Protein AF-A0A3B9I352-F1 (afdb_monomer)

pLDDT: mean 88.25, std 16.65, range [23.27, 98.56]

Structure (mmCIF, N/CA/C/O backbone):
data_AF-A0A3B9I352-F1
#
_entry.id   AF-A0A3B9I352-F1
#
loop_
_atom_site.group_PDB
_atom_site.id
_atom_site.type_symbol
_atom_site.label_atom_id
_atom_site.label_alt_id
_atom_site.label_comp_id
_atom_site.label_asym_id
_atom_site.label_entity_id
_atom_site.label_seq_id
_atom_site.pdbx_PDB_ins_code
_atom_site.Cartn_x
_atom_site.Cartn_y
_atom_site.Cartn_z
_atom_site.occupancy
_atom_site.B_iso_or_equiv
_atom_site.auth_seq_id
_atom_site.auth_comp_id
_atom_site.auth_asym_id
_atom_site.auth_atom_id
_atom_site.pdbx_PDB_model_num
ATOM 1 N N . ALA A 1 1 ? 5.710 -21.538 0.110 1.00 31.20 1 ALA A N 1
ATOM 2 C CA . ALA A 1 1 ? 5.613 -21.446 1.579 1.00 31.20 1 ALA A CA 1
ATOM 3 C C . ALA A 1 1 ? 4.203 -20.983 1.901 1.00 31.20 1 ALA A C 1
ATOM 5 O O . ALA A 1 1 ? 3.811 -19.926 1.429 1.00 31.20 1 ALA A O 1
ATOM 6 N N . VAL A 1 2 ? 3.413 -21.826 2.564 1.00 23.36 2 VAL A N 1
ATOM 7 C CA . VAL A 1 2 ? 2.023 -21.514 2.917 1.00 23.36 2 VAL A CA 1
ATOM 8 C C . VAL A 1 2 ? 2.036 -20.361 3.919 1.00 23.36 2 VAL A C 1
ATOM 10 O O . VAL A 1 2 ? 2.705 -20.445 4.948 1.00 23.36 2 VAL A O 1
ATOM 13 N N . LEU A 1 3 ? 1.338 -19.277 3.586 1.00 29.59 3 LEU A N 1
ATOM 14 C CA . LEU A 1 3 ? 1.108 -18.139 4.464 1.00 29.59 3 LEU A CA 1
ATOM 15 C C . LEU A 1 3 ? 0.263 -18.624 5.653 1.00 29.59 3 LEU A C 1
ATOM 17 O O . LEU A 1 3 ? -0.951 -18.756 5.549 1.00 29.59 3 LEU A O 1
ATOM 21 N N . THR A 1 4 ? 0.899 -18.954 6.776 1.00 23.27 4 THR A N 1
ATOM 22 C CA . THR A 1 4 ? 0.174 -19.170 8.034 1.00 23.27 4 THR A CA 1
ATOM 23 C C . THR A 1 4 ? -0.210 -17.797 8.579 1.00 23.27 4 THR A C 1
ATOM 25 O O . THR A 1 4 ? 0.626 -17.104 9.162 1.00 23.27 4 THR A O 1
ATOM 28 N N . VAL A 1 5 ? -1.449 -17.383 8.325 1.00 30.52 5 VAL A N 1
ATOM 29 C CA . VAL A 1 5 ? -2.102 -16.270 9.022 1.00 30.52 5 VAL A CA 1
ATOM 30 C C . VAL A 1 5 ? -2.764 -16.886 10.248 1.00 30.52 5 VAL A C 1
ATOM 32 O O . VAL A 1 5 ? -3.845 -17.458 10.138 1.00 30.52 5 VAL A O 1
ATOM 35 N N . ASP A 1 6 ? -2.073 -16.868 11.386 1.00 30.03 6 ASP A N 1
ATOM 36 C CA . ASP A 1 6 ? -2.657 -17.350 12.637 1.00 30.03 6 ASP A CA 1
ATOM 37 C C . ASP A 1 6 ? -3.534 -16.234 13.220 1.00 30.03 6 ASP A C 1
ATOM 39 O O . ASP A 1 6 ? -3.045 -15.168 13.609 1.00 30.03 6 ASP A O 1
ATOM 43 N N . LEU A 1 7 ? -4.849 -16.439 13.157 1.00 32.28 7 LEU A N 1
ATOM 44 C CA . LEU A 1 7 ? -5.871 -15.495 13.593 1.00 32.28 7 LEU A CA 1
ATOM 45 C C . LEU A 1 7 ? -6.280 -15.822 15.033 1.00 32.28 7 LEU A C 1
ATOM 47 O O . LEU A 1 7 ? -6.909 -16.840 15.291 1.00 32.28 7 LEU A O 1
ATOM 51 N N . ALA A 1 8 ? -5.993 -14.860 15.913 1.00 32.25 8 ALA A N 1
ATOM 52 C CA . ALA A 1 8 ? -6.594 -14.628 17.226 1.00 32.25 8 ALA A CA 1
ATOM 53 C C . ALA A 1 8 ? -6.316 -15.638 18.357 1.00 32.25 8 ALA A C 1
ATOM 55 O O . ALA A 1 8 ? -6.966 -16.669 18.450 1.00 32.25 8 ALA A O 1
ATOM 56 N N . THR A 1 9 ? -5.551 -15.185 19.360 1.00 27.00 9 THR A N 1
ATOM 57 C CA . THR A 1 9 ? -5.900 -15.365 20.783 1.00 27.00 9 THR A CA 1
ATOM 58 C C . THR A 1 9 ? -5.340 -14.209 21.630 1.00 27.00 9 THR A C 1
ATOM 60 O O . THR A 1 9 ? -4.132 -14.064 21.767 1.00 27.00 9 THR A O 1
ATOM 63 N N . ASP A 1 10 ? -6.255 -13.424 22.206 1.00 30.75 10 ASP A N 1
ATOM 64 C CA . ASP A 1 10 ? -6.101 -12.524 23.365 1.00 30.75 10 ASP A CA 1
ATOM 65 C C . ASP A 1 10 ? -5.249 -11.233 23.239 1.00 30.75 10 ASP A C 1
ATOM 67 O O . ASP A 1 10 ? -4.098 -11.139 23.653 1.00 30.75 10 ASP A O 1
ATOM 71 N N . VAL A 1 11 ? -5.878 -10.161 22.741 1.00 36.00 11 VAL A N 1
ATOM 72 C CA . VAL A 1 11 ? -5.279 -8.816 22.577 1.00 36.00 11 VAL A CA 1
ATOM 73 C C . VAL A 1 11 ? -5.120 -8.055 23.909 1.00 36.00 11 VAL A C 1
ATOM 75 O O . VAL A 1 11 ? -4.447 -7.026 23.956 1.00 36.00 11 VAL A O 1
ATOM 78 N N . ARG A 1 12 ? -5.709 -8.516 25.025 1.00 27.91 12 ARG A N 1
ATOM 79 C CA . ARG A 1 12 ? -5.782 -7.706 26.261 1.00 27.91 12 ARG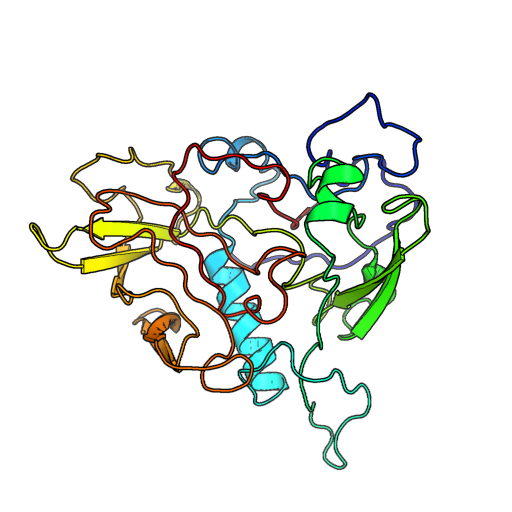 A CA 1
ATOM 80 C C . ARG A 1 12 ? -4.588 -7.847 27.215 1.00 27.91 12 ARG A C 1
ATOM 82 O O . ARG A 1 12 ? -4.593 -7.185 28.250 1.00 27.91 12 ARG A O 1
ATOM 89 N N . ALA A 1 13 ? -3.557 -8.628 26.877 1.00 28.48 13 ALA A N 1
ATOM 90 C CA . ALA A 1 13 ? -2.434 -8.896 27.786 1.00 28.48 13 ALA A CA 1
ATOM 91 C C . ALA A 1 13 ? -1.029 -8.925 27.138 1.00 28.48 13 ALA A C 1
ATOM 93 O O . ALA A 1 13 ? -0.181 -9.694 27.586 1.00 28.48 13 ALA A O 1
ATOM 94 N N . MET A 1 14 ? -0.729 -8.119 26.105 1.00 38.72 14 MET A N 1
ATOM 95 C CA . MET A 1 14 ? 0.564 -8.237 25.395 1.00 38.72 14 MET A CA 1
ATOM 96 C C . MET A 1 14 ? 1.374 -6.925 25.298 1.00 38.72 14 MET A C 1
ATOM 98 O O . MET A 1 14 ? 1.151 -6.131 24.385 1.00 38.72 14 MET A O 1
ATOM 102 N N . PRO A 1 15 ? 2.389 -6.722 26.168 1.00 32.00 15 PRO A N 1
ATOM 103 C CA . PRO A 1 15 ? 3.336 -5.592 26.136 1.00 32.00 15 PRO A CA 1
ATOM 104 C C . PRO A 1 15 ? 4.271 -5.504 24.905 1.00 32.00 15 PRO A C 1
ATOM 106 O O . PRO A 1 15 ? 5.264 -4.784 24.949 1.00 32.00 15 PRO A O 1
ATOM 109 N N . SER A 1 16 ? 4.021 -6.245 23.819 1.00 39.09 16 SER A N 1
ATOM 110 C CA . SER A 1 16 ? 4.984 -6.459 22.721 1.00 39.09 16 SER A CA 1
ATOM 111 C C . SER A 1 16 ? 4.433 -6.244 21.305 1.00 39.09 16 SER A C 1
ATOM 113 O O . SER A 1 16 ? 5.126 -6.545 20.331 1.00 39.09 16 SER A O 1
ATOM 115 N N . CYS A 1 17 ? 3.226 -5.690 21.152 1.00 41.88 17 CYS A N 1
ATOM 116 C CA . CYS A 1 17 ? 2.652 -5.365 19.840 1.00 41.88 17 CYS A CA 1
ATOM 117 C C . CYS A 1 17 ? 3.324 -4.127 19.209 1.00 41.88 17 CYS A C 1
ATOM 119 O O . CYS A 1 17 ? 2.712 -3.084 19.072 1.00 41.88 17 CYS A O 1
ATOM 121 N N . GLY A 1 18 ? 4.597 -4.221 18.827 1.00 52.53 18 GLY A N 1
ATOM 122 C CA . GLY A 1 18 ? 5.326 -3.146 18.149 1.00 52.53 18 GLY A CA 1
ATOM 123 C C . GLY A 1 18 ? 5.677 -1.944 19.039 1.00 52.53 18 GLY A C 1
ATOM 124 O O . GLY A 1 18 ? 5.101 -1.718 20.102 1.00 52.53 18 GLY A O 1
ATOM 125 N N . SER A 1 19 ? 6.702 -1.201 18.620 1.00 55.56 19 SER A N 1
ATOM 126 C CA . SER A 1 19 ? 7.210 -0.024 19.332 1.00 55.56 19 SER A CA 1
ATOM 127 C C . SER A 1 19 ? 6.845 1.288 18.638 1.00 55.56 19 SER A C 1
ATOM 129 O O . SER A 1 19 ? 7.405 2.320 18.992 1.00 55.56 19 SER A O 1
ATOM 131 N N . GLY A 1 20 ? 5.972 1.275 17.621 1.00 64.44 20 GLY A N 1
ATOM 132 C CA . GLY A 1 20 ? 5.725 2.453 16.787 1.00 64.44 20 GLY A CA 1
ATOM 133 C C . GLY A 1 20 ? 7.017 2.984 16.164 1.00 64.44 20 GLY A C 1
ATOM 134 O O . GLY A 1 20 ? 7.789 2.225 15.571 1.00 64.44 20 GLY A O 1
ATOM 135 N N . ALA A 1 21 ? 7.272 4.279 16.366 1.00 66.50 21 ALA A N 1
ATOM 136 C CA . ALA A 1 21 ? 8.546 4.943 16.064 1.00 66.50 21 ALA A CA 1
ATOM 137 C C . ALA A 1 21 ? 9.579 4.888 17.219 1.00 66.50 21 ALA A C 1
ATOM 139 O O . ALA A 1 21 ? 10.569 5.613 17.178 1.00 66.50 21 ALA A O 1
ATOM 140 N N . SER A 1 22 ? 9.342 4.053 18.235 1.00 70.31 22 SER A N 1
ATOM 141 C CA . SER A 1 22 ? 10.115 3.880 19.474 1.00 70.31 22 SER A CA 1
ATOM 142 C C . SER A 1 22 ? 10.305 5.180 20.262 1.00 70.31 22 SER A C 1
ATOM 144 O O . SER A 1 22 ? 11.384 5.767 20.246 1.00 70.31 22 SER A O 1
ATOM 146 N N . ASP A 1 23 ? 9.259 5.619 20.970 1.00 77.31 23 ASP A N 1
ATOM 147 C CA . ASP A 1 23 ? 9.265 6.863 21.756 1.00 77.31 23 ASP A CA 1
ATOM 148 C C . ASP A 1 23 ? 8.899 6.631 23.230 1.00 77.31 23 ASP A C 1
ATOM 150 O O . ASP A 1 23 ? 7.764 6.859 23.655 1.00 77.31 23 ASP A O 1
ATOM 154 N N . ALA A 1 24 ? 9.892 6.200 24.012 1.00 81.69 24 ALA A N 1
ATOM 155 C CA . ALA A 1 24 ? 9.723 5.877 25.429 1.00 81.69 24 ALA A CA 1
ATOM 156 C C . ALA A 1 24 ? 9.293 7.079 26.294 1.00 81.69 24 ALA A C 1
ATOM 158 O O . ALA A 1 24 ? 8.753 6.898 27.382 1.00 81.69 24 ALA A O 1
ATOM 159 N N . ALA A 1 25 ? 9.492 8.319 25.824 1.00 85.50 25 ALA A N 1
ATOM 160 C CA . ALA A 1 25 ? 9.044 9.513 26.547 1.00 85.50 25 ALA A CA 1
ATOM 161 C C . ALA A 1 25 ? 7.509 9.642 26.583 1.00 85.50 25 ALA A C 1
ATOM 163 O O . ALA A 1 25 ? 6.973 10.397 27.392 1.00 85.50 25 ALA A O 1
ATOM 164 N N . THR A 1 26 ? 6.812 8.908 25.711 1.00 85.69 26 THR A N 1
ATOM 165 C CA . THR A 1 26 ? 5.344 8.867 25.619 1.00 85.69 26 THR A CA 1
ATOM 166 C C . THR A 1 26 ? 4.746 7.590 26.212 1.00 85.69 26 THR A C 1
ATOM 168 O O . THR A 1 26 ? 3.554 7.319 26.071 1.00 85.69 26 THR A O 1
ATOM 171 N N . ASP A 1 27 ? 5.545 6.765 26.886 1.00 85.00 27 ASP A N 1
ATOM 172 C CA . ASP A 1 27 ? 5.022 5.550 27.501 1.00 85.00 27 ASP A CA 1
ATOM 173 C C . ASP A 1 27 ? 4.039 5.899 28.627 1.00 85.00 27 ASP A C 1
ATOM 175 O O . ASP A 1 27 ? 4.319 6.706 29.513 1.00 85.00 27 ASP A O 1
ATOM 179 N N . GLY A 1 28 ? 2.840 5.313 28.563 1.00 83.56 28 GLY A N 1
ATOM 180 C CA . GLY A 1 28 ? 1.749 5.599 29.499 1.00 83.56 28 GLY A CA 1
ATOM 181 C C . GLY A 1 28 ? 0.958 6.884 29.219 1.00 83.56 28 GLY A C 1
ATOM 182 O O . GLY A 1 28 ? 0.017 7.176 29.959 1.00 83.56 28 GLY A O 1
ATOM 183 N N . THR A 1 29 ? 1.277 7.641 28.163 1.00 89.56 29 THR A N 1
ATOM 184 C CA . THR A 1 29 ? 0.476 8.798 27.727 1.00 89.56 29 THR A CA 1
ATOM 185 C C . THR A 1 29 ? -0.516 8.415 26.623 1.00 89.56 29 THR A C 1
ATOM 187 O O . THR A 1 29 ? -0.486 7.319 26.063 1.00 89.56 29 THR A O 1
ATOM 190 N N . TYR A 1 30 ? -1.417 9.341 26.276 1.00 88.62 30 TYR A N 1
ATOM 191 C CA . TYR A 1 30 ? -2.441 9.130 25.245 1.00 88.62 30 TYR A CA 1
ATOM 192 C C . TYR A 1 30 ? -1.879 8.864 23.835 1.00 88.62 30 TYR A C 1
ATOM 194 O O . TYR A 1 30 ? -2.604 8.351 22.986 1.00 88.62 30 TYR A O 1
ATOM 202 N N . ASN A 1 31 ? -0.622 9.236 23.575 1.00 90.19 31 ASN A N 1
ATOM 203 C CA . ASN A 1 31 ? 0.080 9.062 22.301 1.00 90.19 31 ASN A CA 1
ATOM 204 C C . ASN A 1 31 ? 1.215 8.026 22.377 1.00 90.19 31 ASN A C 1
ATOM 206 O O . ASN A 1 31 ? 2.119 8.038 21.534 1.00 90.19 31 ASN A O 1
ATOM 210 N N . SER A 1 32 ? 1.148 7.123 23.363 1.00 88.44 32 SER A N 1
ATOM 211 C CA . SER A 1 32 ? 2.101 6.026 23.523 1.00 88.44 32 SER A CA 1
ATOM 212 C C . SER A 1 32 ? 2.256 5.208 22.243 1.00 88.44 32 SER A C 1
ATOM 214 O O . SER A 1 32 ? 1.299 4.952 21.510 1.00 88.44 32 SER A O 1
ATOM 216 N N . GLN A 1 33 ? 3.494 4.793 21.987 1.00 85.38 33 GLN A N 1
ATOM 217 C CA . GLN A 1 33 ? 3.865 3.983 20.831 1.00 85.38 33 GLN A CA 1
ATOM 218 C C . GLN A 1 33 ? 3.903 2.478 21.133 1.00 85.38 33 GLN A C 1
ATOM 220 O O . GLN A 1 33 ? 4.169 1.672 20.240 1.00 85.38 33 GLN A O 1
ATOM 225 N N . LEU A 1 34 ? 3.606 2.086 22.372 1.00 83.75 34 LEU A N 1
ATOM 226 C CA . LEU A 1 34 ? 3.432 0.688 22.748 1.00 83.75 34 LEU A CA 1
ATOM 227 C C . LEU A 1 34 ? 2.140 0.147 22.136 1.00 83.75 34 LEU A C 1
ATOM 229 O O . LEU A 1 34 ? 1.092 0.787 22.203 1.00 83.75 34 LEU A O 1
ATOM 233 N N . GLY A 1 35 ? 2.200 -1.039 21.538 1.00 80.31 35 GLY A N 1
ATOM 234 C CA . GLY A 1 35 ? 1.022 -1.621 20.890 1.00 80.31 35 GLY A CA 1
ATOM 235 C C . GLY A 1 35 ? 0.788 -1.110 19.465 1.00 80.31 35 GLY A C 1
ATOM 236 O O . GLY A 1 35 ? -0.100 -1.608 18.772 1.00 80.31 35 GLY A O 1
ATOM 237 N N . MET A 1 36 ? 1.583 -0.145 18.999 1.00 85.94 36 MET A N 1
ATOM 238 C CA . MET A 1 36 ? 1.451 0.445 17.674 1.00 85.94 36 MET A CA 1
ATOM 239 C C . MET A 1 36 ? 2.231 -0.324 16.607 1.00 85.94 36 MET A C 1
ATOM 241 O O . MET A 1 36 ? 3.317 -0.857 16.843 1.00 85.94 36 MET A O 1
ATOM 245 N N . ALA A 1 37 ? 1.714 -0.280 15.380 1.00 84.12 37 ALA A N 1
ATOM 246 C CA . ALA A 1 37 ? 2.415 -0.757 14.194 1.00 84.12 37 ALA A CA 1
ATOM 247 C C . ALA A 1 37 ? 3.835 -0.183 14.098 1.00 84.12 37 ALA A C 1
ATOM 249 O O . ALA A 1 37 ? 4.039 1.009 14.312 1.00 84.12 37 ALA A O 1
ATOM 250 N N . ARG A 1 38 ? 4.819 -1.007 13.730 1.00 83.56 38 ARG A N 1
ATOM 251 C CA . ARG A 1 38 ? 6.212 -0.556 13.651 1.00 83.56 38 ARG A CA 1
ATOM 252 C C . ARG A 1 38 ? 6.405 0.383 12.465 1.00 83.56 38 ARG A C 1
ATOM 254 O O . ARG A 1 38 ? 6.157 -0.010 11.323 1.00 83.56 38 ARG A O 1
ATOM 261 N N . THR A 1 39 ? 6.913 1.582 12.732 1.00 88.38 39 THR A N 1
ATOM 262 C CA . THR A 1 39 ? 7.205 2.600 11.718 1.00 88.38 39 THR A CA 1
ATOM 263 C C . THR A 1 39 ? 8.603 3.193 11.890 1.00 88.38 39 THR A C 1
ATOM 265 O O . THR A 1 39 ? 9.424 2.630 12.617 1.00 88.38 39 THR A O 1
ATOM 268 N N . SER A 1 40 ? 8.924 4.276 11.170 1.00 88.75 40 SER A N 1
ATOM 269 C CA . SER A 1 40 ? 10.263 4.889 11.160 1.00 88.75 40 SER A CA 1
ATOM 270 C C . SER A 1 40 ? 11.358 3.894 10.777 1.00 88.75 40 SER A C 1
ATOM 272 O O . SER A 1 40 ? 12.476 3.933 11.290 1.00 88.75 40 SER A O 1
ATOM 274 N N . VAL A 1 41 ? 11.031 2.976 9.870 1.00 86.25 41 VAL A N 1
ATOM 275 C CA . VAL A 1 41 ? 11.932 1.923 9.411 1.00 86.25 41 VAL A CA 1
ATOM 276 C C . VAL A 1 41 ? 12.159 2.066 7.913 1.00 86.25 41 VAL A C 1
ATOM 278 O O . VAL A 1 41 ? 11.224 2.304 7.154 1.00 86.25 41 VAL A O 1
ATOM 281 N N . ALA A 1 42 ? 13.415 1.947 7.491 1.00 88.44 42 ALA A N 1
ATOM 282 C CA . ALA A 1 42 ? 13.788 1.972 6.084 1.00 88.44 42 ALA A CA 1
ATOM 283 C C . ALA A 1 42 ? 13.741 0.559 5.497 1.00 88.44 42 ALA A C 1
ATOM 285 O O . ALA A 1 42 ? 14.007 -0.419 6.202 1.00 88.44 42 ALA A O 1
ATOM 286 N N . LYS A 1 43 ? 13.525 0.440 4.181 1.00 87.81 43 LYS A N 1
ATOM 287 C CA . LYS A 1 43 ? 13.666 -0.843 3.461 1.00 87.81 43 LYS A CA 1
ATOM 288 C C . LYS A 1 43 ? 15.043 -1.477 3.714 1.00 87.81 43 LYS A C 1
ATOM 290 O O . LYS A 1 43 ? 15.160 -2.691 3.836 1.00 87.81 43 LYS A O 1
ATOM 295 N N . SER A 1 44 ? 16.100 -0.666 3.825 1.00 85.88 44 SER A N 1
ATOM 296 C CA . SER A 1 44 ? 17.467 -1.104 4.167 1.00 85.88 44 SER A CA 1
ATOM 297 C C . SER A 1 44 ? 17.605 -1.823 5.504 1.00 85.88 44 SER A C 1
ATOM 299 O O . SER A 1 44 ? 18.480 -2.678 5.628 1.00 85.88 44 SER A O 1
ATOM 301 N N . THR A 1 45 ? 16.745 -1.538 6.480 1.00 85.25 45 THR A N 1
ATOM 302 C CA . THR A 1 45 ? 16.876 -2.072 7.843 1.00 85.25 45 THR A CA 1
ATOM 303 C C . THR A 1 45 ? 15.701 -2.942 8.276 1.00 85.25 45 THR A C 1
ATOM 305 O O . THR A 1 45 ? 15.828 -3.685 9.252 1.00 85.25 45 THR A O 1
ATOM 308 N N . VAL A 1 46 ? 14.582 -2.926 7.545 1.00 84.00 46 VAL A N 1
ATOM 309 C CA . VAL A 1 46 ? 13.328 -3.578 7.950 1.00 84.00 46 VAL A CA 1
ATOM 310 C C . VAL A 1 46 ? 13.453 -5.084 8.181 1.00 84.00 46 VAL A C 1
ATOM 312 O O . VAL A 1 46 ? 12.838 -5.615 9.101 1.00 84.00 46 VAL A O 1
ATOM 315 N N . ARG A 1 47 ? 14.328 -5.771 7.440 1.00 84.38 47 ARG A N 1
ATOM 316 C CA . ARG A 1 47 ? 14.565 -7.220 7.592 1.00 84.38 47 ARG A CA 1
ATOM 317 C C . ARG A 1 47 ? 15.064 -7.599 8.986 1.00 84.38 47 ARG A C 1
ATOM 319 O O . ARG A 1 47 ? 14.754 -8.677 9.471 1.00 84.38 47 ARG A O 1
ATOM 326 N N . THR A 1 48 ? 15.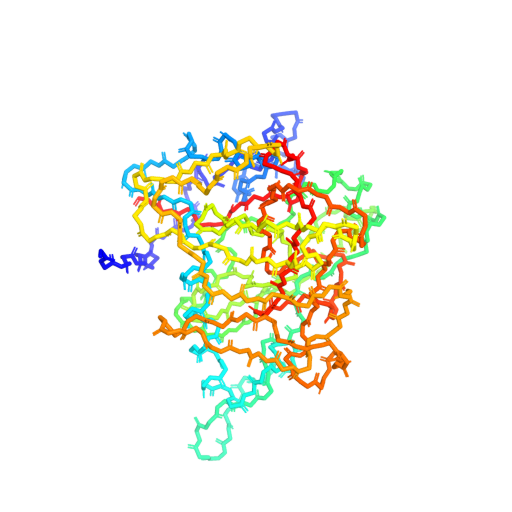787 -6.706 9.665 1.00 82.31 48 THR A N 1
ATOM 327 C CA . THR A 1 48 ? 16.278 -6.949 11.038 1.00 82.31 48 THR A CA 1
ATOM 328 C C . THR A 1 48 ? 15.145 -7.031 12.067 1.00 82.31 48 THR A C 1
ATOM 330 O O . THR A 1 48 ? 15.308 -7.626 13.139 1.00 82.31 48 THR A O 1
ATOM 333 N N . ALA A 1 49 ? 13.990 -6.448 11.729 1.00 78.12 49 ALA A N 1
ATOM 334 C CA . ALA A 1 49 ? 12.769 -6.507 12.515 1.00 78.12 49 ALA A CA 1
ATOM 335 C C . ALA A 1 49 ? 11.985 -7.811 12.302 1.00 78.12 49 ALA A C 1
ATOM 337 O O . ALA A 1 49 ? 11.159 -8.148 13.147 1.00 78.12 49 ALA A O 1
ATOM 338 N N . CYS A 1 50 ? 12.242 -8.543 11.215 1.00 76.19 50 CYS A N 1
ATOM 339 C CA . CYS A 1 50 ? 11.640 -9.846 10.959 1.00 76.19 50 CYS A CA 1
ATOM 340 C C . CYS A 1 50 ? 12.262 -10.915 11.875 1.00 76.19 50 CYS A C 1
ATOM 342 O O . CYS A 1 50 ? 13.463 -10.903 12.157 1.00 76.19 50 CYS A O 1
ATOM 344 N N . LYS A 1 51 ? 11.431 -11.833 12.373 1.00 70.44 51 LYS A N 1
ATOM 345 C CA . LYS A 1 51 ? 11.774 -12.892 13.340 1.00 70.44 51 LYS A CA 1
ATOM 346 C C . LYS A 1 51 ? 11.012 -14.168 12.987 1.00 70.44 51 LYS A C 1
ATOM 348 O O . LYS A 1 51 ? 10.022 -14.107 12.265 1.00 70.44 51 LYS A O 1
ATOM 353 N N . ASN A 1 52 ? 11.457 -15.316 13.496 1.00 73.31 52 ASN A N 1
ATOM 354 C CA . ASN A 1 52 ? 10.741 -16.597 13.374 1.00 73.31 52 ASN A CA 1
ATOM 355 C C . ASN A 1 52 ? 10.416 -16.993 11.917 1.00 73.31 52 ASN A C 1
ATOM 357 O O . ASN A 1 52 ? 9.333 -17.485 11.619 1.00 73.31 52 ASN A O 1
ATOM 361 N N . GLY A 1 53 ? 11.343 -16.730 10.988 1.00 66.88 53 GLY A N 1
ATOM 362 C CA . GLY A 1 53 ? 11.154 -17.027 9.563 1.00 66.88 53 GLY A CA 1
ATOM 363 C C . GLY A 1 53 ? 10.198 -16.080 8.828 1.00 66.88 53 GLY A C 1
ATOM 364 O O . GLY A 1 53 ? 9.894 -16.324 7.662 1.00 66.88 53 GLY A O 1
ATOM 365 N N . SER A 1 54 ? 9.730 -15.001 9.470 1.00 72.38 54 SER A N 1
ATOM 366 C CA . SER A 1 54 ? 8.995 -13.949 8.772 1.00 72.38 54 SER A CA 1
ATOM 367 C C . SER A 1 54 ? 9.906 -13.176 7.823 1.00 72.38 54 SER A C 1
ATOM 369 O O . SER A 1 54 ? 11.127 -13.120 7.984 1.00 72.38 54 SER A O 1
ATOM 371 N N . HIS A 1 55 ? 9.295 -12.574 6.813 1.00 79.50 55 HIS A N 1
ATOM 372 C CA . HIS A 1 55 ? 9.976 -11.738 5.842 1.00 79.50 55 HIS A CA 1
ATOM 373 C C . HIS A 1 55 ? 9.081 -10.574 5.446 1.00 79.50 55 HIS A C 1
ATOM 375 O O . HIS A 1 55 ? 7.864 -10.604 5.624 1.00 79.50 55 HIS A O 1
ATOM 381 N N . HIS A 1 56 ? 9.688 -9.546 4.869 1.00 82.19 56 HIS A N 1
ATOM 382 C CA . HIS A 1 56 ? 9.004 -8.300 4.551 1.00 82.19 56 HIS A CA 1
ATOM 383 C C . HIS A 1 56 ? 8.472 -8.243 3.108 1.00 82.19 56 HIS A C 1
ATOM 385 O O . HIS A 1 56 ? 8.461 -7.199 2.464 1.00 82.19 56 HIS A O 1
ATOM 391 N N . GLY A 1 57 ? 8.049 -9.393 2.582 1.00 84.94 57 GLY A N 1
ATOM 392 C CA . GLY A 1 57 ? 7.532 -9.511 1.217 1.00 84.94 57 GLY A CA 1
ATOM 393 C C . GLY A 1 57 ? 6.031 -9.285 1.207 1.00 84.94 57 GLY A C 1
ATOM 394 O O . GLY A 1 57 ? 5.274 -10.253 1.217 1.00 84.94 57 GLY A O 1
ATOM 395 N N . SER A 1 58 ? 5.611 -8.027 1.327 1.00 88.75 58 SER A N 1
ATOM 396 C CA . SER A 1 58 ? 4.206 -7.690 1.548 1.00 88.75 58 SER A CA 1
ATOM 397 C C . SER A 1 58 ? 3.414 -7.550 0.252 1.00 88.75 58 SER A C 1
ATOM 399 O O . SER A 1 58 ? 2.208 -7.789 0.283 1.00 88.75 58 SER A O 1
ATOM 401 N N . PHE A 1 59 ? 4.049 -7.222 -0.881 1.00 94.12 59 PHE A N 1
ATOM 402 C CA . PHE A 1 59 ? 3.326 -6.951 -2.123 1.00 94.12 59 PHE A CA 1
ATOM 403 C C . PHE A 1 59 ? 2.557 -8.163 -2.619 1.00 94.12 59 PHE A C 1
ATOM 405 O O . PHE A 1 59 ? 1.379 -8.028 -2.933 1.00 94.12 59 PHE A O 1
ATOM 412 N N . ARG A 1 60 ? 3.184 -9.343 -2.654 1.00 92.75 60 ARG A N 1
ATOM 413 C CA . ARG A 1 60 ? 2.531 -10.557 -3.175 1.00 92.75 60 ARG A CA 1
ATOM 414 C C . ARG A 1 60 ? 1.262 -10.890 -2.391 1.00 92.75 60 ARG A C 1
ATOM 416 O O . ARG A 1 60 ? 0.189 -10.986 -2.976 1.00 92.75 60 ARG A O 1
ATOM 423 N N . ALA A 1 61 ? 1.375 -10.959 -1.064 1.00 90.38 61 ALA A N 1
ATOM 424 C CA . ALA A 1 61 ? 0.239 -11.238 -0.189 1.00 90.38 61 ALA A CA 1
ATOM 425 C C . ALA A 1 61 ? -0.825 -10.129 -0.254 1.00 90.38 61 ALA A C 1
ATOM 427 O O . ALA A 1 61 ? -2.017 -10.415 -0.317 1.00 90.38 61 ALA A O 1
ATOM 428 N N . TYR A 1 62 ? -0.408 -8.860 -0.281 1.00 93.75 62 TYR A N 1
ATOM 429 C CA . TYR A 1 62 ? -1.327 -7.728 -0.387 1.00 93.75 62 TYR A CA 1
ATOM 430 C C . TYR A 1 62 ? -2.085 -7.730 -1.721 1.00 93.75 62 TYR A C 1
ATOM 432 O O . TYR A 1 62 ? -3.284 -7.464 -1.744 1.00 93.75 62 TYR A O 1
ATOM 440 N N . ASN A 1 63 ? -1.412 -8.079 -2.821 1.00 95.06 63 ASN A N 1
ATOM 441 C CA . ASN A 1 63 ? -2.010 -8.181 -4.148 1.00 95.06 63 ASN A CA 1
ATOM 442 C C . ASN A 1 63 ? -3.032 -9.324 -4.230 1.00 95.06 63 ASN A C 1
ATOM 444 O O . ASN A 1 63 ? -4.113 -9.144 -4.785 1.00 95.06 63 ASN A O 1
ATOM 448 N N . GLU A 1 64 ? -2.733 -10.473 -3.626 1.00 94.06 64 GLU A N 1
ATOM 449 C CA . GLU A 1 64 ? -3.676 -11.593 -3.536 1.00 94.06 64 GLU A CA 1
ATOM 450 C C . GLU A 1 64 ? -4.911 -11.224 -2.698 1.00 94.06 64 GLU A C 1
ATOM 452 O O . GLU A 1 64 ? -6.044 -11.419 -3.143 1.00 94.06 64 GLU A O 1
ATOM 457 N N . ILE A 1 65 ? -4.716 -10.609 -1.523 1.00 94.56 65 ILE A N 1
ATOM 458 C CA . ILE A 1 65 ? -5.815 -10.130 -0.664 1.00 94.56 65 ILE A CA 1
ATOM 459 C C . ILE A 1 65 ? -6.671 -9.086 -1.394 1.00 94.56 65 ILE A C 1
ATOM 461 O O . ILE A 1 65 ? -7.901 -9.135 -1.306 1.00 94.56 65 ILE A O 1
ATOM 465 N N . ALA A 1 66 ? -6.043 -8.180 -2.147 1.00 95.62 66 ALA A N 1
ATOM 466 C CA . ALA A 1 66 ? -6.740 -7.204 -2.976 1.00 95.62 66 ALA A CA 1
ATOM 467 C C . ALA A 1 66 ? -7.682 -7.881 -3.978 1.00 95.62 66 ALA A C 1
ATOM 469 O O . ALA A 1 66 ? -8.838 -7.481 -4.105 1.00 95.62 66 ALA A O 1
ATOM 470 N N . TRP A 1 67 ? -7.219 -8.923 -4.673 1.00 96.56 67 TRP A N 1
ATOM 471 C CA . TRP A 1 67 ? -8.056 -9.652 -5.627 1.00 96.56 67 TRP A CA 1
ATOM 472 C C . TRP A 1 67 ? -9.163 -10.456 -4.961 1.00 96.56 67 TRP A C 1
ATOM 474 O O . TRP A 1 67 ? -10.272 -10.479 -5.490 1.00 96.56 67 TRP A O 1
ATOM 484 N N . LEU A 1 68 ? -8.923 -11.031 -3.779 1.00 96.06 68 LEU A N 1
ATOM 485 C CA . LEU A 1 68 ? -9.999 -11.641 -2.996 1.00 96.06 68 LEU A CA 1
ATOM 486 C C . LEU A 1 68 ? -11.103 -10.619 -2.697 1.00 96.06 68 LEU A C 1
ATOM 488 O O . LEU A 1 68 ? -12.272 -10.918 -2.931 1.00 96.06 68 LEU A O 1
ATOM 492 N N . GLN A 1 69 ? -10.742 -9.409 -2.252 1.00 96.38 69 GLN A N 1
ATOM 493 C CA . GLN A 1 69 ? -11.731 -8.370 -1.954 1.00 96.38 69 GLN A CA 1
ATOM 494 C C . GLN A 1 69 ? -12.478 -7.925 -3.211 1.00 96.38 69 GLN A C 1
ATOM 496 O O . GLN A 1 69 ? -13.702 -7.815 -3.192 1.00 96.38 69 GLN A O 1
ATOM 501 N N . ARG A 1 70 ? -11.765 -7.713 -4.317 1.00 96.19 70 ARG A N 1
ATOM 502 C CA . ARG A 1 70 ? -12.364 -7.287 -5.588 1.00 96.19 70 ARG A CA 1
ATOM 503 C C . ARG A 1 70 ? -13.325 -8.322 -6.153 1.00 96.19 70 ARG A C 1
ATOM 505 O O . ARG A 1 70 ? -14.380 -7.950 -6.655 1.00 96.19 70 ARG A O 1
ATOM 512 N N . CYS A 1 71 ? -12.984 -9.605 -6.047 1.00 96.38 71 CYS A N 1
ATOM 513 C CA . CYS A 1 71 ? -13.866 -10.700 -6.439 1.00 96.38 71 CYS A CA 1
ATOM 514 C C . CYS A 1 71 ? -15.078 -10.812 -5.506 1.00 96.38 71 CYS A C 1
ATOM 516 O O . CYS A 1 71 ? -16.193 -10.971 -5.992 1.00 96.38 71 CYS A O 1
ATOM 518 N N . GLU A 1 72 ? -14.883 -10.694 -4.187 1.00 96.00 72 GLU A N 1
ATOM 519 C CA . GLU A 1 72 ? -15.973 -10.768 -3.204 1.00 96.00 72 GLU A CA 1
ATOM 520 C C . GLU A 1 72 ? -16.995 -9.630 -3.385 1.00 96.00 72 GLU A C 1
ATOM 522 O O . GLU A 1 72 ? -18.197 -9.867 -3.286 1.00 96.00 72 GLU A O 1
ATOM 527 N N . TYR A 1 73 ? -16.529 -8.413 -3.675 1.00 96.56 73 TYR A N 1
ATOM 528 C CA . TYR A 1 73 ? -17.369 -7.220 -3.844 1.00 96.56 73 TYR A CA 1
ATOM 529 C C . TYR A 1 73 ? -17.749 -6.923 -5.302 1.00 96.56 73 TYR A C 1
ATOM 531 O O . TYR A 1 73 ? -18.494 -5.979 -5.554 1.00 96.56 73 TYR A O 1
ATOM 539 N N . ALA A 1 74 ? -17.211 -7.686 -6.260 1.00 95.81 74 ALA A N 1
ATOM 540 C CA . ALA A 1 74 ? -17.321 -7.429 -7.698 1.00 95.81 74 ALA A CA 1
ATOM 541 C C . ALA A 1 74 ? -16.988 -5.970 -8.093 1.00 95.81 74 ALA A C 1
ATOM 543 O O . ALA A 1 74 ? -17.609 -5.394 -8.986 1.00 95.81 74 ALA A O 1
ATOM 544 N N . SER A 1 75 ? -16.012 -5.356 -7.417 1.00 95.19 75 SER A N 1
ATOM 545 C CA . SER A 1 75 ? -15.677 -3.936 -7.566 1.00 95.19 75 SER A CA 1
ATOM 546 C C . SER A 1 75 ? -14.189 -3.682 -7.344 1.00 95.19 75 SER A C 1
ATOM 548 O O . SER A 1 75 ? -13.568 -4.293 -6.476 1.00 95.19 75 SER A O 1
ATOM 550 N N . LEU A 1 76 ? -13.618 -2.747 -8.109 1.00 96.06 76 LEU A N 1
ATOM 551 C CA . LEU A 1 76 ? -12.269 -2.224 -7.871 1.00 96.06 76 LEU A CA 1
ATOM 552 C C . LEU A 1 76 ? -12.256 -1.045 -6.885 1.00 96.06 76 LEU A C 1
ATOM 554 O O . LEU A 1 76 ? -11.196 -0.718 -6.361 1.00 96.06 76 LEU A O 1
ATOM 558 N N . HIS A 1 77 ? -13.409 -0.430 -6.608 1.00 97.06 77 HIS A N 1
ATOM 559 C CA . HIS A 1 77 ? -13.528 0.720 -5.714 1.00 97.06 77 HIS A CA 1
ATOM 560 C C . HIS A 1 77 ? -13.538 0.258 -4.250 1.00 97.06 77 HIS A C 1
ATOM 562 O O . HIS A 1 77 ? -14.587 0.122 -3.622 1.00 97.06 77 HIS A O 1
ATOM 568 N N . SER A 1 78 ? -12.358 -0.010 -3.684 1.00 95.81 78 SER A N 1
ATOM 569 C CA . SER A 1 78 ? -12.260 -0.568 -2.329 1.00 95.81 78 SER A CA 1
ATOM 570 C C . SER A 1 78 ? -12.749 0.382 -1.233 1.00 95.81 78 SER A C 1
ATOM 572 O O . SER A 1 78 ? -13.196 -0.083 -0.185 1.00 95.81 78 SER A O 1
ATOM 574 N N . GLN A 1 79 ? -12.691 1.695 -1.477 1.00 96.94 79 GLN A N 1
ATOM 575 C CA . GLN A 1 79 ? -13.198 2.731 -0.572 1.00 96.94 79 GLN A CA 1
ATOM 576 C C . GLN A 1 79 ? -14.701 3.017 -0.721 1.00 96.94 79 GLN A C 1
ATOM 578 O O . GLN A 1 79 ? -15.219 3.863 0.014 1.00 96.94 79 GLN A O 1
ATOM 583 N N . ASP A 1 80 ? -15.418 2.323 -1.615 1.00 97.38 80 ASP A N 1
ATOM 584 C CA . ASP A 1 80 ? -16.863 2.516 -1.752 1.00 97.38 80 ASP A CA 1
ATOM 585 C C . ASP A 1 80 ? -17.587 2.228 -0.434 1.00 97.38 80 ASP A C 1
ATOM 587 O O . ASP A 1 80 ? -17.078 1.520 0.440 1.00 97.38 80 ASP A O 1
ATOM 591 N N . THR A 1 81 ? -18.789 2.773 -0.291 1.00 96.56 81 THR A N 1
ATOM 592 C CA . THR A 1 81 ? -19.586 2.728 0.934 1.00 96.56 81 THR A CA 1
ATOM 593 C C . THR A 1 81 ? -19.651 1.313 1.502 1.00 96.56 81 THR A C 1
ATOM 595 O O . THR A 1 81 ? -20.066 0.367 0.832 1.00 96.56 81 THR A O 1
ATOM 598 N N . TYR A 1 82 ? -19.254 1.167 2.768 1.00 96.88 82 TYR A N 1
ATOM 599 C CA . TYR A 1 82 ? -19.392 -0.100 3.473 1.00 96.88 82 TYR A CA 1
ATOM 600 C C . TYR A 1 82 ? -20.866 -0.389 3.738 1.00 96.88 82 TYR A C 1
ATOM 602 O O . TYR A 1 82 ? -21.530 0.366 4.451 1.00 96.88 82 TYR A O 1
ATOM 610 N N . THR A 1 83 ? -21.348 -1.504 3.200 1.00 96.00 83 THR A N 1
ATOM 611 C CA . THR A 1 83 ? -22.703 -1.997 3.441 1.00 96.00 83 THR A CA 1
ATOM 612 C C . THR A 1 83 ? -22.619 -3.364 4.106 1.00 96.00 83 THR A C 1
ATOM 614 O O . THR A 1 83 ? -22.101 -4.319 3.529 1.00 96.00 83 THR A O 1
ATOM 617 N N . GLU A 1 84 ? -23.104 -3.454 5.344 1.00 92.75 84 GLU A N 1
ATOM 618 C CA . GLU A 1 84 ? -23.083 -4.702 6.114 1.00 92.75 84 GLU A CA 1
ATOM 619 C C . GLU A 1 84 ? -24.087 -5.723 5.565 1.00 92.75 84 GLU A C 1
ATOM 621 O O . GLU A 1 84 ? -23.765 -6.905 5.419 1.00 92.75 84 GLU A O 1
ATOM 626 N N . THR A 1 85 ? -25.285 -5.249 5.212 1.00 94.88 85 THR A N 1
ATOM 627 C CA . THR A 1 85 ? -26.359 -6.064 4.644 1.00 94.88 85 THR A CA 1
ATOM 628 C C . THR A 1 85 ? -25.962 -6.587 3.268 1.00 94.88 85 THR A C 1
ATOM 630 O O . THR A 1 85 ? -25.541 -5.827 2.395 1.00 94.88 85 THR A O 1
ATOM 633 N N . LEU A 1 86 ? -26.130 -7.888 3.055 1.00 95.25 86 LEU A N 1
ATOM 634 C CA . LEU A 1 86 ? -25.937 -8.510 1.748 1.00 95.25 86 LEU A CA 1
ATOM 635 C C . LEU A 1 86 ? -27.084 -8.145 0.795 1.00 95.25 86 LEU A C 1
ATOM 637 O O . LEU A 1 86 ? -28.157 -7.718 1.225 1.00 95.25 86 LEU A O 1
ATOM 641 N N . THR A 1 87 ? -26.875 -8.335 -0.506 1.00 95.25 87 THR A N 1
ATOM 642 C CA . THR A 1 87 ? -27.983 -8.316 -1.470 1.00 95.25 87 THR A CA 1
ATOM 643 C C . THR A 1 87 ? -28.977 -9.449 -1.170 1.00 95.25 87 THR A C 1
ATOM 645 O O . THR A 1 87 ? -28.678 -10.364 -0.399 1.00 95.25 87 THR A O 1
ATOM 648 N N . GLY A 1 88 ? -30.155 -9.429 -1.804 1.00 95.81 88 GLY A N 1
ATOM 649 C CA . GLY A 1 88 ? -31.143 -10.511 -1.665 1.00 95.81 88 GLY A CA 1
ATOM 650 C C . GLY A 1 88 ? -30.599 -11.899 -2.036 1.00 95.81 88 GLY A C 1
ATOM 651 O O . GLY A 1 88 ? -31.034 -12.893 -1.465 1.00 95.81 88 GLY A O 1
ATOM 652 N N . ASP A 1 89 ? -29.595 -11.947 -2.916 1.00 95.19 89 ASP A N 1
ATOM 653 C CA . ASP A 1 89 ? -28.916 -13.170 -3.361 1.00 95.19 89 ASP A CA 1
ATOM 654 C C . ASP A 1 89 ? -27.685 -13.534 -2.504 1.00 95.19 89 ASP A C 1
ATOM 656 O O . ASP A 1 89 ? -26.987 -14.506 -2.789 1.00 95.19 89 ASP A O 1
ATOM 660 N N . GLY A 1 90 ? -27.394 -12.761 -1.452 1.00 94.44 90 GLY A N 1
ATOM 661 C CA . GLY A 1 90 ? -26.283 -13.021 -0.534 1.00 94.44 90 GLY A CA 1
ATOM 662 C C . GLY A 1 90 ? -24.924 -12.453 -0.963 1.00 94.44 90 GLY A C 1
ATOM 663 O O . GLY A 1 90 ? -23.906 -12.844 -0.393 1.00 94.44 90 GLY A O 1
ATOM 664 N N . PHE A 1 91 ? -24.871 -11.526 -1.926 1.00 94.38 91 PHE A N 1
ATOM 665 C CA . PHE A 1 91 ? -23.614 -10.906 -2.370 1.00 94.38 91 PHE A CA 1
ATOM 666 C C . PHE A 1 91 ? -23.223 -9.686 -1.530 1.00 94.38 91 PHE A C 1
ATOM 668 O O . PHE A 1 91 ? -24.076 -8.980 -0.982 1.00 94.38 91 PHE A O 1
ATOM 675 N N . LYS A 1 92 ? -21.914 -9.417 -1.448 1.00 95.44 92 LYS A N 1
ATOM 676 C CA . LYS A 1 92 ? -21.392 -8.153 -0.916 1.00 95.44 92 LYS A CA 1
ATOM 677 C C . LYS A 1 92 ? -21.642 -7.020 -1.910 1.00 95.44 92 LYS A C 1
ATOM 679 O O . LYS A 1 92 ? -21.759 -7.241 -3.110 1.00 95.44 92 LYS A O 1
ATOM 684 N N . GLN A 1 93 ? -21.732 -5.805 -1.384 1.00 94.81 93 GLN A N 1
ATOM 685 C CA . GLN A 1 93 ? -22.037 -4.597 -2.145 1.00 94.81 93 GLN A CA 1
ATOM 686 C C . GLN A 1 93 ? -21.248 -3.408 -1.588 1.00 94.81 93 GLN A C 1
ATOM 688 O O . GLN A 1 93 ? -20.905 -3.380 -0.402 1.00 94.81 93 GLN A O 1
ATOM 693 N N . GLY A 1 94 ? -20.942 -2.448 -2.462 1.00 95.62 94 GLY A N 1
ATOM 694 C CA . GLY A 1 94 ? -20.084 -1.306 -2.154 1.00 95.62 94 GLY A CA 1
ATOM 695 C C . GLY A 1 94 ? -18.619 -1.712 -1.981 1.00 95.62 94 GLY A C 1
ATOM 696 O O . GLY A 1 94 ? -18.046 -2.375 -2.846 1.00 95.62 94 GLY A O 1
ATOM 697 N N . GLY A 1 95 ? -18.016 -1.311 -0.862 1.00 96.19 95 GLY A N 1
ATOM 698 C CA . GLY A 1 95 ? -16.606 -1.548 -0.548 1.00 96.19 95 GLY A CA 1
ATOM 699 C C . GLY A 1 95 ? -16.374 -1.714 0.954 1.00 96.19 95 GLY A C 1
ATOM 700 O O . GLY A 1 95 ? -17.256 -2.151 1.698 1.00 96.19 95 GLY A O 1
ATOM 701 N N . LEU A 1 96 ? -15.177 -1.368 1.425 1.00 96.75 96 LEU A N 1
ATOM 702 C CA . LEU A 1 96 ? -14.851 -1.345 2.860 1.00 96.75 96 LEU A CA 1
ATOM 703 C C . LEU A 1 96 ? -15.098 0.038 3.491 1.00 96.75 96 LEU A C 1
ATOM 705 O O . LEU A 1 96 ? -14.977 0.211 4.708 1.00 96.75 96 LEU A O 1
ATOM 709 N N . GLY A 1 97 ? -15.491 1.019 2.676 1.00 96.06 97 GLY A N 1
ATOM 710 C CA . GLY A 1 97 ? -15.594 2.425 3.031 1.00 96.06 97 GLY A CA 1
ATOM 711 C C . GLY A 1 97 ? -14.233 3.062 3.287 1.00 96.06 97 GLY A C 1
ATOM 712 O O . GLY A 1 97 ? -13.216 2.378 3.400 1.00 96.06 97 GLY A O 1
ATOM 713 N N . SER A 1 98 ? -14.240 4.382 3.472 1.00 94.69 98 SER A N 1
ATOM 714 C CA . SER A 1 98 ? -13.043 5.086 3.931 1.00 94.69 98 SER A CA 1
ATOM 715 C C . SER A 1 98 ? -12.599 4.558 5.304 1.00 94.69 98 SER A C 1
ATOM 717 O O . SER A 1 98 ? -13.428 4.316 6.198 1.00 94.69 98 SER A O 1
ATOM 719 N N . GLY A 1 99 ? -11.301 4.319 5.436 1.00 92.88 99 GLY A N 1
ATOM 720 C CA . GLY A 1 99 ? -10.608 3.900 6.642 1.00 92.88 99 GLY A CA 1
ATOM 721 C C . GLY A 1 99 ? -10.410 5.049 7.637 1.00 92.88 99 GLY A C 1
ATOM 722 O O . GLY A 1 99 ? -11.222 5.976 7.713 1.00 92.88 99 GLY A O 1
ATOM 723 N N . PRO A 1 100 ? -9.340 5.009 8.444 1.00 94.88 100 PRO A N 1
ATOM 724 C CA . PRO A 1 100 ? -9.139 5.959 9.528 1.00 94.88 100 PRO A CA 1
ATOM 725 C C . PRO A 1 100 ? -8.461 7.256 9.057 1.00 94.88 100 PRO A C 1
ATOM 727 O O . PRO A 1 100 ? -7.452 7.689 9.616 1.00 94.88 100 PRO A O 1
ATOM 730 N N . THR A 1 101 ? -9.026 7.895 8.033 1.00 95.19 101 THR A N 1
ATOM 731 C CA . THR A 1 101 ? -8.469 9.118 7.449 1.00 95.19 101 THR A CA 1
ATOM 732 C C . THR A 1 101 ? -8.501 10.296 8.434 1.00 95.19 101 THR A C 1
ATOM 734 O O . THR A 1 101 ? -9.483 10.546 9.140 1.00 95.19 101 THR A O 1
ATOM 737 N N . VAL A 1 102 ? -7.405 11.057 8.485 1.00 96.31 102 VAL A N 1
ATOM 738 C CA . VAL A 1 102 ? -7.214 12.217 9.366 1.00 96.31 102 VAL A CA 1
ATOM 739 C C . VAL A 1 102 ? -6.614 13.403 8.616 1.00 96.31 102 VAL A C 1
ATOM 741 O O . VAL A 1 102 ? -5.980 13.266 7.576 1.00 96.31 102 VAL A O 1
ATOM 744 N N . VAL A 1 103 ? -6.786 14.602 9.173 1.00 95.69 103 VAL A N 1
ATOM 745 C CA . VAL A 1 103 ? -6.156 15.814 8.645 1.00 95.69 103 VAL A CA 1
ATOM 746 C C . VAL A 1 103 ? -4.657 15.764 8.947 1.00 95.69 103 VAL A C 1
ATOM 748 O O . VAL A 1 103 ? -4.256 15.526 10.087 1.00 95.69 103 VAL A O 1
ATOM 751 N N . SER A 1 104 ? -3.828 16.016 7.930 1.00 95.69 104 SER A N 1
ATOM 752 C CA . SER A 1 104 ? -2.360 15.959 8.031 1.00 95.69 104 SER A CA 1
ATOM 753 C C . SER A 1 104 ? -1.805 16.850 9.148 1.00 95.69 104 SER A C 1
ATOM 755 O O . SER A 1 104 ? -0.939 16.422 9.906 1.00 95.69 104 SER A O 1
ATOM 757 N N . GLY A 1 105 ? -2.319 18.082 9.260 1.00 96.44 105 GLY A N 1
ATOM 758 C CA . GLY A 1 105 ? -1.888 19.054 10.268 1.00 96.44 105 GLY A CA 1
ATOM 759 C C . GLY A 1 105 ? -2.119 18.555 11.693 1.00 96.44 105 GLY A C 1
ATOM 760 O O . GLY A 1 105 ? -1.180 18.532 12.485 1.00 96.44 105 GLY A O 1
ATOM 761 N N . ASP A 1 106 ? -3.322 18.057 11.984 1.00 96.38 106 ASP A N 1
ATOM 762 C CA . ASP A 1 106 ? -3.670 17.517 13.303 1.00 96.38 106 ASP A CA 1
ATOM 763 C C . ASP A 1 106 ? -2.794 16.315 13.670 1.00 96.38 106 ASP A C 1
ATOM 765 O O . ASP A 1 106 ? -2.279 16.233 14.783 1.00 96.38 106 ASP A O 1
ATOM 769 N N . TRP A 1 107 ? -2.560 15.403 12.719 1.00 96.12 107 TRP A N 1
ATOM 770 C CA . TRP A 1 107 ? -1.713 14.234 12.953 1.00 96.12 107 TRP A CA 1
ATOM 771 C C . TRP A 1 107 ? -0.254 14.622 13.235 1.00 96.12 107 TRP A C 1
ATOM 773 O O . TRP A 1 107 ? 0.397 14.071 14.131 1.00 96.12 107 TRP A O 1
ATOM 783 N N . SER A 1 108 ? 0.254 15.609 12.493 1.00 95.25 108 SER A N 1
ATOM 784 C CA . SER A 1 108 ? 1.596 16.150 12.701 1.00 95.25 108 SER A CA 1
ATOM 785 C C . SER A 1 108 ? 1.743 16.808 14.075 1.00 95.25 108 SER A C 1
ATOM 787 O O . SER A 1 108 ? 2.730 16.555 14.763 1.00 95.25 108 SER A O 1
ATOM 789 N N . ALA A 1 109 ? 0.740 17.576 14.509 1.00 95.00 109 ALA A N 1
ATOM 790 C CA . ALA A 1 109 ? 0.737 18.251 15.801 1.00 95.00 109 ALA A CA 1
ATOM 791 C C . ALA A 1 109 ? 0.587 17.264 16.969 1.00 95.00 109 ALA A C 1
ATOM 793 O O . ALA A 1 109 ? 1.206 17.448 18.013 1.00 95.00 109 ALA A O 1
ATOM 794 N N . TRP A 1 110 ? -0.201 16.202 16.784 1.00 94.75 110 TRP A N 1
ATOM 795 C CA . TRP A 1 110 ? -0.479 15.208 17.820 1.00 94.75 110 TRP A CA 1
ATOM 796 C C . TRP A 1 110 ? 0.730 14.329 18.160 1.00 94.75 110 TRP A C 1
ATOM 798 O O . TRP A 1 110 ? 1.040 14.118 19.334 1.00 94.75 110 TRP A O 1
ATOM 808 N N . ALA A 1 111 ? 1.416 13.795 17.144 1.00 92.06 111 ALA A N 1
ATOM 809 C CA . ALA A 1 111 ? 2.562 12.911 17.371 1.00 92.06 111 ALA A CA 1
ATOM 810 C C . ALA A 1 111 ? 3.555 12.864 16.202 1.00 92.06 111 ALA A C 1
ATOM 812 O O . ALA A 1 111 ? 4.174 11.827 15.972 1.00 92.06 111 ALA A O 1
ATOM 813 N N . ALA A 1 112 ? 3.719 13.950 15.441 1.00 93.25 112 ALA A N 1
ATOM 814 C CA . ALA A 1 112 ? 4.660 14.015 14.317 1.00 93.25 112 ALA A CA 1
ATOM 815 C C . ALA A 1 112 ? 4.488 12.851 13.318 1.00 93.25 112 ALA A C 1
ATOM 817 O O . ALA A 1 112 ? 5.461 12.226 12.897 1.00 93.25 112 ALA A O 1
ATOM 818 N N . TYR A 1 113 ? 3.234 12.555 12.959 1.00 94.31 113 TYR A N 1
ATOM 819 C CA . TYR A 1 113 ? 2.843 11.459 12.060 1.00 94.31 113 TYR A CA 1
ATOM 820 C C . TYR A 1 113 ? 3.106 10.032 12.568 1.00 94.31 113 TYR A C 1
ATOM 822 O O . TYR A 1 113 ? 3.073 9.080 11.787 1.00 94.31 113 TYR A O 1
ATOM 830 N N . LYS A 1 114 ? 3.370 9.846 13.862 1.00 92.81 114 LYS A N 1
ATOM 831 C CA . LYS A 1 114 ? 3.471 8.505 14.448 1.00 92.81 114 LYS A CA 1
ATOM 832 C C . LYS A 1 114 ? 2.117 7.781 14.433 1.00 92.81 114 LY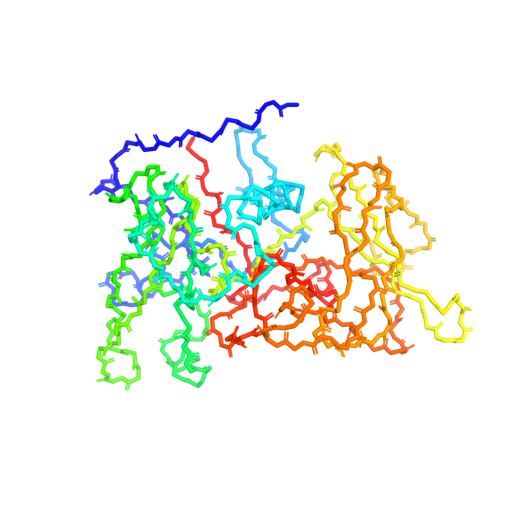S A C 1
ATOM 834 O O . LYS A 1 114 ? 1.083 8.447 14.511 1.00 92.81 114 LYS A O 1
ATOM 839 N N . PRO A 1 115 ? 2.099 6.441 14.364 1.00 92.50 115 PRO A N 1
ATOM 840 C CA . PRO A 1 115 ? 0.888 5.633 14.488 1.00 92.50 115 PRO A CA 1
ATOM 841 C C . PRO A 1 115 ? -0.037 6.085 15.628 1.00 92.50 115 PRO A C 1
ATOM 843 O O . PRO A 1 115 ? 0.428 6.412 16.722 1.00 92.50 115 PRO A O 1
ATOM 846 N N . PHE A 1 116 ? -1.343 6.084 15.359 1.00 93.31 116 PHE A N 1
ATOM 847 C CA . PHE A 1 116 ? -2.391 6.514 16.293 1.00 93.31 116 PHE A CA 1
ATOM 848 C C . PHE A 1 116 ? -3.455 5.445 16.579 1.00 93.31 116 PHE A C 1
ATOM 850 O O . PHE A 1 116 ? -4.317 5.662 17.417 1.00 93.31 116 PHE A O 1
ATOM 857 N N . ILE A 1 117 ? -3.412 4.302 15.896 1.00 91.62 117 ILE A N 1
ATOM 858 C CA . ILE A 1 117 ? -4.293 3.143 16.086 1.00 91.62 117 ILE A CA 1
ATOM 859 C C . ILE A 1 117 ? -3.421 1.981 16.562 1.00 91.62 117 ILE A C 1
ATOM 861 O O . ILE A 1 117 ? -2.530 1.563 15.805 1.00 91.62 117 ILE A O 1
ATOM 865 N N . PRO A 1 118 ? -3.661 1.466 17.780 1.00 88.50 118 PRO A N 1
ATOM 866 C CA . PRO A 1 118 ? -3.030 0.247 18.260 1.00 88.50 118 PRO A CA 1
ATOM 867 C C . PRO A 1 118 ? -3.335 -0.934 17.338 1.00 88.50 118 PRO A C 1
ATOM 869 O O . PRO A 1 118 ? -4.385 -0.989 16.704 1.00 88.50 118 PRO A O 1
ATOM 872 N N . SER A 1 119 ? -2.425 -1.895 17.274 1.00 85.75 119 SER A N 1
ATOM 873 C CA . SER A 1 119 ? -2.619 -3.111 16.489 1.00 85.75 119 SER A CA 1
ATOM 874 C C . SER A 1 119 ? -3.677 -3.999 17.146 1.00 85.75 119 SER A C 1
ATOM 876 O O . SER A 1 119 ? -3.665 -4.188 18.363 1.00 85.75 119 SER A O 1
ATOM 878 N N . GLY A 1 120 ? -4.568 -4.580 16.343 1.00 85.31 120 GLY A N 1
ATOM 879 C CA . GLY A 1 120 ? -5.554 -5.555 16.814 1.00 85.31 120 GLY A CA 1
ATOM 880 C C . GLY A 1 120 ? -6.851 -4.932 17.329 1.00 85.31 120 GLY A C 1
ATOM 881 O O . GLY A 1 120 ? -7.671 -5.635 17.920 1.00 85.31 120 GLY A O 1
ATOM 882 N N . ILE A 1 121 ? -7.084 -3.636 17.091 1.00 87.25 121 ILE A N 1
ATOM 883 C CA . ILE A 1 121 ? -8.353 -2.975 17.444 1.00 87.25 121 ILE A CA 1
ATOM 884 C C . ILE A 1 121 ? -9.541 -3.660 16.757 1.00 87.25 121 ILE A C 1
ATOM 886 O O . ILE A 1 121 ? -10.620 -3.783 17.344 1.00 87.25 121 ILE A O 1
ATOM 890 N N . SER A 1 122 ? -9.334 -4.163 15.540 1.00 90.00 122 SER A N 1
ATOM 891 C CA . SER A 1 122 ? -10.372 -4.860 14.781 1.00 90.00 122 SER A CA 1
ATOM 892 C C . SER A 1 122 ? -10.491 -6.353 15.105 1.00 90.00 122 SER A C 1
ATOM 894 O O . SER A 1 122 ? -11.392 -7.010 14.587 1.00 90.00 122 SER A O 1
ATOM 896 N N . ALA A 1 123 ? -9.655 -6.897 16.001 1.00 87.81 123 ALA A N 1
ATOM 897 C CA . ALA A 1 123 ? -9.669 -8.321 16.356 1.00 87.81 123 ALA A CA 1
ATOM 898 C C . ALA A 1 123 ? -11.007 -8.781 16.960 1.00 87.81 123 ALA A C 1
ATOM 900 O O . ALA A 1 123 ? -11.344 -9.960 16.904 1.00 87.81 123 ALA A O 1
ATOM 901 N N . THR A 1 124 ? -11.801 -7.847 17.495 1.00 87.00 124 THR A N 1
ATOM 902 C CA . THR A 1 124 ? -13.173 -8.099 17.966 1.00 87.00 124 THR A CA 1
ATOM 903 C C . THR A 1 124 ? -14.112 -8.598 16.865 1.00 87.00 124 THR A C 1
ATOM 905 O O . THR A 1 124 ? -15.096 -9.266 17.173 1.00 87.00 124 THR A O 1
ATOM 908 N N . LEU A 1 125 ? -13.800 -8.329 15.593 1.00 88.44 125 LEU A N 1
ATOM 909 C CA . LEU A 1 125 ? -14.547 -8.828 14.437 1.00 88.44 125 LEU A CA 1
ATOM 910 C C . LEU A 1 125 ? -14.156 -10.264 14.048 1.00 88.44 125 LEU A C 1
ATOM 912 O O . LEU A 1 125 ? -14.877 -10.905 13.278 1.00 88.44 125 LEU A O 1
ATOM 916 N N . GLY A 1 126 ? -13.037 -10.787 14.560 1.00 88.56 126 GLY A N 1
ATOM 917 C CA . GLY A 1 126 ? -12.473 -12.064 14.125 1.00 88.56 126 GLY A CA 1
ATOM 918 C C . GLY A 1 126 ? -12.248 -12.085 12.610 1.00 88.56 126 GLY A C 1
ATOM 919 O O . GLY A 1 126 ? -11.630 -11.182 12.052 1.00 88.56 126 GLY A O 1
ATOM 920 N N . ASN A 1 127 ? -12.805 -13.093 11.936 1.00 87.56 127 ASN A N 1
ATOM 921 C CA . ASN A 1 127 ? -12.689 -13.261 10.480 1.00 87.56 127 ASN A CA 1
ATOM 922 C C . ASN A 1 127 ? -13.773 -12.511 9.691 1.00 87.56 127 ASN A C 1
ATOM 924 O O . ASN A 1 127 ? -13.880 -12.683 8.473 1.00 87.56 127 ASN A O 1
ATOM 928 N N . ASN A 1 128 ? -14.610 -11.716 10.359 1.00 91.12 128 ASN A N 1
ATOM 929 C CA . ASN A 1 128 ? -15.636 -10.936 9.684 1.00 91.12 128 ASN A CA 1
ATOM 930 C C . ASN A 1 128 ? -15.034 -9.661 9.091 1.00 91.12 128 ASN A C 1
ATOM 932 O O . ASN A 1 128 ? -14.185 -9.005 9.692 1.00 91.12 128 ASN A O 1
ATOM 936 N N . THR A 1 129 ? -15.510 -9.296 7.906 1.00 94.62 129 THR A N 1
ATOM 937 C CA . THR A 1 129 ? -15.258 -7.975 7.328 1.00 94.62 129 THR A CA 1
ATOM 938 C C . THR A 1 129 ? -16.177 -6.961 8.000 1.00 94.62 129 THR A C 1
ATOM 940 O O . THR A 1 129 ? -17.372 -7.222 8.120 1.00 94.62 129 THR A O 1
ATOM 943 N N . GLY A 1 130 ? -15.642 -5.818 8.426 1.00 95.25 130 GLY A N 1
ATOM 944 C CA . GLY A 1 130 ? -16.417 -4.808 9.141 1.00 95.25 130 GLY A CA 1
ATOM 945 C C . GLY A 1 130 ? -15.616 -3.572 9.532 1.00 95.25 130 GLY A C 1
ATOM 946 O O . GLY A 1 130 ? -14.489 -3.367 9.072 1.00 95.25 130 GLY A O 1
ATOM 947 N N . LYS A 1 131 ? -16.217 -2.735 10.384 1.00 95.56 131 LYS A N 1
ATOM 948 C CA . LYS A 1 131 ? -15.619 -1.486 10.874 1.00 95.56 131 LYS A CA 1
ATOM 949 C C . LYS A 1 131 ? -15.742 -1.387 12.392 1.00 95.56 131 LYS A C 1
ATOM 951 O O . LYS A 1 131 ? -16.806 -1.656 12.942 1.00 95.56 131 LYS A O 1
ATOM 956 N N . VAL A 1 132 ? -14.669 -0.966 13.055 1.00 94.69 132 VAL A N 1
ATOM 957 C CA . VAL A 1 132 ? -14.631 -0.706 14.502 1.00 94.69 132 VAL A CA 1
ATOM 958 C C . VAL A 1 132 ? -14.263 0.752 14.734 1.00 94.69 132 VAL A C 1
ATOM 960 O O . VAL A 1 132 ? -13.293 1.246 14.173 1.00 94.69 132 VAL A O 1
ATOM 963 N N . ASN A 1 133 ? -15.016 1.457 15.573 1.00 96.44 133 ASN A N 1
ATOM 964 C CA . ASN A 1 133 ? -14.670 2.830 15.928 1.00 96.44 133 ASN A CA 1
ATOM 965 C C . ASN A 1 133 ? -13.535 2.850 16.956 1.00 96.44 133 ASN A C 1
ATOM 967 O O . ASN A 1 133 ? -13.588 2.153 17.969 1.00 96.44 133 ASN A O 1
ATOM 971 N N . TYR A 1 134 ? -12.542 3.703 16.726 1.00 95.69 134 TYR A N 1
ATOM 972 C CA . TYR A 1 134 ? -11.454 3.976 17.658 1.00 95.69 134 TYR A CA 1
ATOM 973 C C . TYR A 1 134 ? -11.409 5.468 17.985 1.00 95.69 134 TYR A C 1
ATOM 975 O O . TYR A 1 134 ? -11.521 6.308 17.095 1.00 95.69 134 TYR A O 1
ATOM 983 N N . THR A 1 135 ? -11.254 5.803 19.268 1.00 97.19 135 THR A N 1
ATOM 984 C CA . THR A 1 135 ? -11.129 7.197 19.716 1.00 97.19 135 THR A CA 1
ATOM 985 C C . THR A 1 135 ? -9.663 7.536 19.934 1.00 97.19 135 THR A C 1
ATOM 987 O O . THR A 1 135 ? -9.056 7.075 20.899 1.00 97.19 135 THR A O 1
ATOM 990 N N . ILE A 1 136 ? -9.122 8.386 19.069 1.00 96.38 136 ILE A N 1
ATOM 991 C CA . ILE A 1 136 ? -7.816 9.007 19.242 1.00 96.38 136 ILE A CA 1
ATOM 992 C C . ILE A 1 136 ? -7.970 10.122 20.270 1.00 96.38 136 ILE A C 1
ATOM 994 O O . ILE A 1 136 ? -8.734 11.071 20.078 1.00 96.38 136 ILE A O 1
ATOM 998 N N . LYS A 1 137 ? -7.260 9.992 21.385 1.00 96.06 137 LYS A N 1
ATOM 999 C CA . LYS A 1 137 ? -7.344 10.938 22.494 1.00 96.06 137 LYS A CA 1
ATOM 1000 C C . LYS A 1 137 ? -6.513 12.187 22.224 1.00 96.06 137 LYS A C 1
ATOM 1002 O O . LYS A 1 137 ? -5.382 12.082 21.749 1.00 96.06 137 LYS A O 1
ATOM 1007 N N . ASN A 1 138 ? -7.060 13.352 22.574 1.00 94.69 138 ASN A N 1
ATOM 1008 C CA . ASN A 1 138 ? -6.377 14.650 22.483 1.00 94.69 138 ASN A CA 1
ATOM 1009 C C . ASN A 1 138 ? -5.807 14.982 21.083 1.00 94.69 138 ASN A C 1
ATOM 1011 O O . ASN A 1 138 ? -4.750 15.600 20.959 1.00 94.69 138 ASN A O 1
ATOM 1015 N N . PHE A 1 139 ? -6.483 14.560 20.016 1.00 94.56 139 PHE A N 1
ATOM 1016 C CA . PHE A 1 139 ? -6.076 14.803 18.636 1.00 94.56 139 PHE A CA 1
ATOM 1017 C C . PHE A 1 139 ? -6.282 16.280 18.268 1.00 94.56 139 PHE A C 1
ATOM 1019 O O . PHE A 1 139 ? -7.362 16.687 17.853 1.00 94.56 139 PHE A O 1
ATOM 1026 N N . ASN A 1 140 ? -5.234 17.085 18.464 1.00 89.31 140 ASN A N 1
ATOM 1027 C CA . ASN A 1 140 ? -5.276 18.548 18.382 1.00 89.31 140 ASN A CA 1
ATOM 1028 C C . ASN A 1 140 ? -6.218 19.191 19.427 1.00 89.31 140 ASN A C 1
ATOM 1030 O O . ASN A 1 140 ? -7.052 20.037 19.116 1.00 89.31 140 ASN A O 1
ATOM 1034 N N . GLY A 1 141 ? -6.103 18.757 20.688 1.00 90.69 141 GLY A N 1
ATOM 1035 C CA . GLY A 1 141 ? -6.855 19.331 21.814 1.00 90.69 141 GLY A CA 1
ATOM 1036 C C . GLY A 1 141 ? -8.248 18.736 22.039 1.00 90.69 141 GLY A C 1
ATOM 1037 O O . GLY A 1 141 ? -8.868 19.022 23.061 1.00 90.69 141 GLY A O 1
ATOM 1038 N N . VAL A 1 142 ? -8.739 17.897 21.121 1.00 94.25 142 VAL A N 1
ATOM 1039 C CA . VAL A 1 142 ? -10.053 17.241 21.212 1.00 94.25 142 VAL A CA 1
ATOM 1040 C C . VAL A 1 142 ? -9.969 15.763 20.846 1.00 94.25 142 VAL A C 1
ATOM 1042 O O . VAL A 1 142 ? -9.136 15.347 20.046 1.00 94.25 142 VAL A O 1
ATOM 1045 N N . ASP A 1 143 ? -10.834 14.941 21.432 1.00 97.25 143 ASP A N 1
ATOM 1046 C CA . ASP A 1 143 ? -10.936 13.534 21.050 1.00 97.25 143 ASP A CA 1
ATOM 1047 C C . ASP A 1 143 ? -11.493 13.400 19.626 1.00 97.25 143 ASP A C 1
ATOM 1049 O O . ASP A 1 143 ? -12.465 14.062 19.257 1.00 97.25 143 ASP A O 1
ATOM 1053 N N . LYS A 1 144 ? -10.902 12.502 18.833 1.00 96.62 144 LYS A N 1
ATOM 1054 C CA . LYS A 1 144 ? -11.325 12.221 17.458 1.00 96.62 144 LYS A CA 1
ATOM 1055 C C . LYS A 1 144 ? -11.684 10.755 17.292 1.00 96.62 144 LYS A C 1
ATOM 1057 O O . LYS A 1 144 ? -10.872 9.881 17.572 1.00 96.62 144 LYS A O 1
ATOM 1062 N N . VAL A 1 145 ? -12.876 10.479 16.776 1.00 97.19 145 VAL A N 1
ATOM 1063 C CA . VAL A 1 145 ? -13.292 9.118 16.423 1.00 97.19 145 VAL A CA 1
ATOM 1064 C C . VAL A 1 145 ? -12.943 8.841 14.963 1.00 97.19 145 VAL A C 1
ATOM 1066 O O . VAL A 1 145 ? -13.258 9.641 14.084 1.00 97.19 145 VAL A O 1
ATOM 1069 N N . VAL A 1 146 ? -12.300 7.704 14.711 1.00 96.75 146 VAL A N 1
ATOM 1070 C CA . VAL A 1 146 ? -12.002 7.179 13.374 1.00 96.75 146 VAL A CA 1
ATOM 1071 C C . VAL A 1 146 ? -12.559 5.768 13.232 1.00 96.75 146 VAL A C 1
ATOM 1073 O O . VAL A 1 146 ? -12.684 5.046 14.222 1.00 96.75 146 VAL A O 1
ATOM 1076 N N . ALA A 1 147 ? -12.877 5.362 12.005 1.00 95.31 147 ALA A N 1
ATOM 1077 C CA . ALA A 1 147 ? -13.321 4.005 11.723 1.00 95.31 147 ALA A CA 1
ATOM 1078 C C . ALA A 1 147 ? -12.148 3.145 11.230 1.00 95.31 147 ALA A C 1
ATOM 1080 O O . ALA A 1 147 ? -11.535 3.431 10.206 1.00 95.31 147 ALA A O 1
ATOM 1081 N N . VAL A 1 148 ? -11.863 2.076 11.964 1.00 94.31 148 VAL A N 1
ATOM 1082 C CA . VAL A 1 148 ? -10.862 1.053 11.655 1.00 94.31 148 VAL A CA 1
ATOM 1083 C C . VAL A 1 148 ? -11.527 -0.011 10.794 1.00 94.31 148 VAL A C 1
ATOM 1085 O O . VAL A 1 148 ? -12.447 -0.687 11.257 1.00 94.31 148 VAL A O 1
ATOM 1088 N N . THR A 1 149 ? -11.101 -0.150 9.543 1.00 94.50 149 THR A N 1
ATOM 1089 C CA . THR A 1 149 ? -11.639 -1.161 8.622 1.00 94.50 149 THR A CA 1
ATOM 1090 C C . THR A 1 149 ? -10.938 -2.499 8.837 1.00 94.50 149 THR A C 1
ATOM 1092 O O . THR A 1 149 ? -9.753 -2.548 9.155 1.00 94.50 149 THR A O 1
ATOM 1095 N N . SER A 1 150 ? -11.657 -3.603 8.665 1.00 93.56 150 SER A N 1
ATOM 1096 C CA . SER A 1 150 ? -11.080 -4.949 8.641 1.00 93.56 150 SER A CA 1
ATOM 1097 C C . SER A 1 150 ? -11.688 -5.739 7.502 1.00 93.56 150 SER A C 1
ATOM 1099 O O . SER A 1 150 ? -12.907 -5.728 7.326 1.00 93.56 150 SER A O 1
ATOM 1101 N N . TYR A 1 151 ? -10.846 -6.416 6.727 1.00 94.88 151 TYR A N 1
ATOM 1102 C CA . TYR A 1 151 ? -11.265 -7.305 5.652 1.00 94.88 151 TYR A CA 1
ATOM 1103 C C . TYR A 1 151 ? -10.847 -8.731 5.978 1.00 94.88 151 TYR A C 1
ATOM 1105 O O . TYR A 1 151 ? -9.664 -9.053 5.923 1.00 94.88 151 TYR A O 1
ATOM 1113 N N . ARG A 1 152 ? -11.810 -9.589 6.334 1.00 91.94 152 ARG A N 1
ATOM 1114 C CA . ARG A 1 152 ? -11.551 -10.994 6.698 1.00 91.94 152 ARG A CA 1
ATOM 1115 C C . ARG A 1 152 ? -10.448 -11.156 7.766 1.00 91.94 152 ARG A C 1
ATOM 1117 O O . ARG A 1 152 ? -9.644 -12.080 7.693 1.00 91.94 152 ARG A O 1
ATOM 1124 N N . GLY A 1 153 ? -10.386 -10.235 8.732 1.00 87.69 153 GLY A N 1
ATOM 1125 C CA . GLY A 1 153 ? -9.343 -10.190 9.766 1.00 87.69 153 GLY A CA 1
ATOM 1126 C C . GLY A 1 153 ? -8.075 -9.410 9.385 1.00 87.69 153 GLY A C 1
ATOM 1127 O O . GLY A 1 153 ? -7.206 -9.210 10.231 1.00 87.69 153 GLY A O 1
ATOM 1128 N N . PHE A 1 154 ? -7.955 -8.924 8.145 1.00 88.81 154 PHE A N 1
ATOM 1129 C CA . PHE A 1 154 ? -6.878 -8.026 7.732 1.00 88.81 154 PHE A CA 1
ATOM 1130 C C . PHE A 1 154 ? -7.193 -6.578 8.125 1.00 88.81 154 PHE A C 1
ATOM 1132 O O . PHE A 1 154 ? -8.046 -5.923 7.522 1.00 88.81 154 PHE A O 1
ATOM 1139 N N . GLU A 1 155 ? -6.501 -6.089 9.153 1.00 89.44 155 GLU A N 1
ATOM 1140 C CA . GLU A 1 155 ? -6.743 -4.785 9.774 1.00 89.44 155 GLU A CA 1
ATOM 1141 C C . GLU A 1 155 ? -6.197 -3.602 8.956 1.00 89.44 155 GLU A C 1
ATOM 1143 O O . GLU A 1 155 ? -5.029 -3.572 8.560 1.00 89.44 155 GLU A O 1
ATOM 1148 N N . ASN A 1 156 ? -7.039 -2.578 8.784 1.00 90.38 156 ASN A N 1
ATOM 1149 C CA . ASN A 1 156 ? -6.782 -1.328 8.069 1.00 90.38 156 ASN A CA 1
ATOM 1150 C C . ASN A 1 156 ? -6.057 -1.556 6.728 1.00 90.38 156 ASN A C 1
ATOM 1152 O O . ASN A 1 156 ? -4.934 -1.083 6.552 1.00 90.38 156 ASN A O 1
ATOM 1156 N N . PRO A 1 157 ? -6.645 -2.252 5.747 1.00 92.25 157 PRO A N 1
ATOM 1157 C CA . PRO A 1 157 ? -5.968 -2.553 4.483 1.00 92.25 157 PRO A CA 1
ATOM 1158 C C . PRO A 1 157 ? -5.381 -1.321 3.770 1.00 92.25 157 PRO A C 1
ATOM 1160 O O . PRO A 1 157 ? -4.399 -1.454 3.044 1.00 92.25 157 PRO A O 1
ATOM 1163 N N . PHE A 1 158 ? -5.931 -0.128 4.002 1.00 94.88 158 PHE A N 1
ATOM 1164 C CA . PHE A 1 158 ? -5.519 1.150 3.416 1.00 94.88 158 PHE A CA 1
ATOM 1165 C C . PHE A 1 158 ? -5.867 2.335 4.336 1.00 94.88 158 PHE A C 1
ATOM 1167 O O . PHE A 1 158 ? -6.390 2.129 5.431 1.00 94.88 158 PHE A O 1
ATOM 1174 N N . GLU A 1 159 ? -5.522 3.557 3.911 1.00 95.25 159 GLU A N 1
ATOM 1175 C CA . GLU A 1 159 ? -5.817 4.829 4.606 1.00 95.25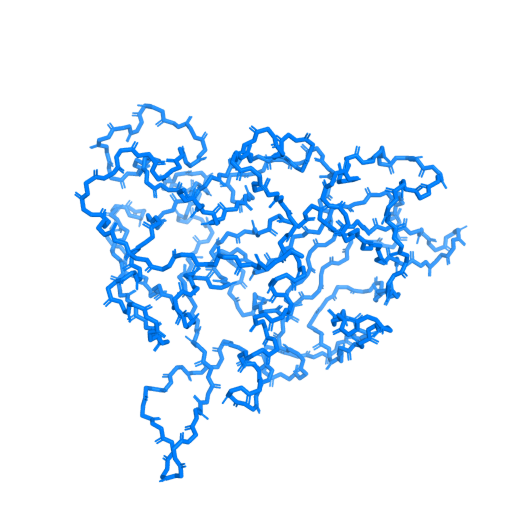 159 GLU A CA 1
ATOM 1176 C C . GLU A 1 159 ? -5.289 4.913 6.047 1.00 95.25 159 GLU A C 1
ATOM 1178 O O . GLU A 1 159 ? -5.947 5.443 6.938 1.00 95.25 159 GLU A O 1
ATOM 1183 N N . TYR A 1 160 ? -4.078 4.414 6.302 1.00 94.31 160 TYR A N 1
ATOM 1184 C CA . TYR A 1 160 ? -3.466 4.576 7.625 1.00 94.31 160 TYR A CA 1
ATOM 1185 C C . TYR A 1 160 ? -1.954 4.784 7.559 1.00 94.31 160 TYR A C 1
ATOM 1187 O O . TYR A 1 160 ? -1.469 5.899 7.742 1.00 94.31 160 TYR A O 1
ATOM 1195 N N . LEU A 1 161 ? -1.206 3.724 7.261 1.00 93.62 161 LEU A N 1
ATOM 1196 C CA . LEU A 1 161 ? 0.252 3.741 7.160 1.00 93.62 161 LEU A CA 1
ATOM 1197 C C . LEU A 1 161 ? 0.669 3.193 5.803 1.00 93.62 161 LEU A C 1
ATOM 1199 O O . LEU A 1 161 ? 0.068 2.231 5.311 1.00 93.62 161 LEU A O 1
ATOM 1203 N N . TYR A 1 162 ? 1.747 3.745 5.248 1.00 93.75 162 TYR A N 1
ATOM 1204 C CA . TYR A 1 162 ? 2.363 3.152 4.071 1.00 93.75 162 TYR A CA 1
ATOM 1205 C C . TYR A 1 162 ? 2.982 1.809 4.435 1.00 93.75 162 TYR A C 1
ATOM 1207 O O . TYR A 1 162 ? 3.816 1.716 5.342 1.00 93.75 162 TYR A O 1
ATOM 1215 N N . LEU A 1 163 ? 2.573 0.780 3.699 1.00 91.56 163 LEU A N 1
ATOM 1216 C CA . LEU A 1 163 ? 3.093 -0.566 3.860 1.00 91.56 163 LEU A CA 1
ATOM 1217 C C . LEU A 1 163 ? 4.307 -0.745 2.950 1.00 91.56 163 LEU A C 1
ATOM 1219 O O . LEU A 1 163 ? 4.192 -0.665 1.728 1.00 91.56 163 LEU A O 1
ATOM 1223 N N . LEU A 1 164 ? 5.466 -0.972 3.557 1.00 90.62 164 LEU A N 1
ATOM 1224 C CA . LEU A 1 164 ? 6.700 -1.289 2.846 1.00 90.62 164 LEU A CA 1
ATOM 1225 C C . LEU A 1 164 ? 6.592 -2.663 2.169 1.00 90.62 164 LEU A C 1
ATOM 1227 O O . LEU A 1 164 ? 6.173 -3.641 2.790 1.00 90.62 164 LEU A O 1
ATOM 1231 N N . ALA A 1 165 ? 6.977 -2.729 0.894 1.00 92.31 165 ALA A N 1
ATOM 1232 C CA . ALA A 1 165 ? 7.059 -3.961 0.115 1.00 92.31 165 ALA A CA 1
ATOM 1233 C C . ALA A 1 165 ? 8.513 -4.247 -0.251 1.00 92.31 165 ALA A C 1
ATOM 1235 O O . ALA A 1 165 ? 9.079 -3.647 -1.165 1.00 92.31 165 ALA A O 1
ATOM 1236 N N . ASP A 1 166 ? 9.148 -5.139 0.507 1.00 91.38 166 ASP A N 1
ATOM 1237 C CA . ASP A 1 166 ? 10.558 -5.458 0.305 1.00 91.38 166 ASP A CA 1
ATOM 1238 C C . ASP A 1 166 ? 10.779 -6.359 -0.908 1.00 91.38 166 ASP A C 1
ATOM 1240 O O . ASP A 1 166 ? 11.866 -6.336 -1.472 1.00 91.38 166 ASP A O 1
ATOM 1244 N N . ASP A 1 167 ? 9.743 -7.095 -1.311 1.00 93.81 167 ASP A N 1
ATOM 1245 C CA . ASP A 1 167 ? 9.682 -8.006 -2.452 1.00 93.81 167 ASP A CA 1
ATOM 1246 C C . ASP A 1 167 ? 9.535 -7.303 -3.807 1.00 93.81 167 ASP A C 1
ATOM 1248 O O . ASP A 1 167 ? 9.651 -7.966 -4.835 1.00 93.81 167 ASP A O 1
ATOM 1252 N N . VAL A 1 168 ? 9.331 -5.981 -3.835 1.00 95.75 168 VAL A N 1
ATOM 1253 C CA . VAL A 1 168 ? 9.250 -5.187 -5.069 1.00 95.75 168 VAL A CA 1
ATOM 1254 C C . VAL A 1 168 ? 10.305 -4.085 -5.082 1.00 95.75 168 VAL A C 1
ATOM 1256 O O . VAL A 1 168 ? 10.487 -3.341 -4.116 1.00 95.75 168 VAL A O 1
ATOM 1259 N N . LEU A 1 169 ? 10.982 -3.955 -6.220 1.00 97.12 169 LEU A N 1
ATOM 1260 C CA . LEU A 1 169 ? 11.861 -2.837 -6.542 1.00 97.12 169 LEU A CA 1
ATOM 1261 C C . LEU A 1 169 ? 11.467 -2.250 -7.890 1.00 97.12 169 LEU A C 1
ATOM 1263 O O . LEU A 1 169 ? 11.128 -2.980 -8.819 1.00 97.12 169 LEU A O 1
ATOM 1267 N N . ILE A 1 170 ? 11.535 -0.931 -8.004 1.00 97.69 170 ILE A N 1
ATOM 1268 C CA . ILE A 1 170 ? 11.207 -0.221 -9.235 1.00 97.69 170 ILE A CA 1
ATOM 1269 C C . ILE A 1 170 ? 12.473 0.428 -9.771 1.00 97.69 170 ILE A C 1
ATOM 1271 O O . ILE A 1 170 ? 13.152 1.152 -9.046 1.00 97.69 170 ILE A O 1
ATOM 1275 N N . HIS A 1 171 ? 12.781 0.182 -11.039 1.00 97.94 171 HIS A N 1
ATOM 1276 C CA . HIS A 1 171 ? 13.805 0.938 -11.742 1.00 97.94 171 HIS A CA 1
ATOM 1277 C C . HIS A 1 171 ? 13.136 2.012 -12.593 1.00 97.94 171 HIS A C 1
ATOM 1279 O O . HIS A 1 171 ? 12.398 1.694 -13.532 1.00 97.94 171 HIS A O 1
ATOM 1285 N N . HIS A 1 172 ? 13.407 3.274 -12.280 1.00 97.88 172 HIS A N 1
ATOM 1286 C CA . HIS A 1 172 ? 12.999 4.409 -13.099 1.00 97.88 172 HIS A CA 1
ATOM 1287 C C . HIS A 1 172 ? 14.167 4.826 -13.989 1.00 97.88 172 HIS A C 1
ATOM 1289 O O . HIS A 1 172 ? 15.296 4.942 -13.521 1.00 97.88 172 HIS A O 1
ATOM 1295 N N . SER A 1 173 ? 13.902 5.037 -15.274 1.00 96.19 173 SER A N 1
ATOM 1296 C CA . SER A 1 173 ? 14.864 5.579 -16.228 1.00 96.19 173 SER A CA 1
ATOM 1297 C C . SER A 1 173 ? 14.297 6.859 -16.860 1.00 96.19 173 SER A C 1
ATOM 1299 O O . SER A 1 173 ? 13.121 6.880 -17.267 1.00 96.19 173 SER A O 1
ATOM 1301 N N . PRO A 1 174 ? 15.096 7.937 -16.920 1.00 95.00 174 PRO A N 1
ATOM 1302 C CA . PRO A 1 174 ? 14.662 9.227 -17.428 1.00 95.00 174 PRO A CA 1
ATOM 1303 C C . PRO A 1 174 ? 14.417 9.200 -18.941 1.00 95.00 174 PRO A C 1
ATOM 1305 O O . PRO A 1 174 ? 14.798 8.260 -19.643 1.00 95.00 174 PRO A O 1
ATOM 1308 N N . ASP A 1 175 ? 13.789 10.261 -19.453 1.00 90.81 175 ASP A N 1
ATOM 1309 C CA . ASP A 1 175 ? 13.460 10.415 -20.884 1.00 90.81 175 ASP A CA 1
ATOM 1310 C C . ASP A 1 175 ? 14.697 10.353 -21.787 1.00 90.81 175 ASP A C 1
ATOM 1312 O O . ASP A 1 175 ? 14.620 9.880 -22.917 1.00 90.81 175 ASP A O 1
ATOM 1316 N N . THR A 1 176 ? 15.839 10.813 -21.274 1.00 91.06 176 THR A N 1
ATOM 1317 C CA . THR A 1 176 ? 17.131 10.850 -21.972 1.00 91.06 176 THR A CA 1
ATOM 1318 C C . THR A 1 176 ? 17.855 9.503 -22.007 1.00 91.06 176 THR A C 1
ATOM 1320 O O . THR A 1 176 ? 18.921 9.410 -22.608 1.00 91.06 176 THR A O 1
ATOM 1323 N N . GLU A 1 177 ? 17.318 8.478 -21.345 1.00 90.81 177 GLU A N 1
ATOM 1324 C CA . GLU A 1 177 ? 17.886 7.130 -21.293 1.00 90.81 177 GLU A CA 1
ATOM 1325 C C . GLU A 1 177 ? 16.900 6.110 -21.892 1.00 90.81 177 GLU A C 1
ATOM 1327 O O . GLU A 1 177 ? 16.641 6.126 -23.093 1.00 90.81 177 GLU A O 1
ATOM 1332 N N . LEU A 1 178 ? 16.344 5.202 -21.081 1.00 92.38 178 LEU A N 1
ATOM 1333 C CA . LEU A 1 178 ? 15.444 4.147 -21.549 1.00 92.38 178 LEU A CA 1
ATOM 1334 C C . LEU A 1 178 ? 13.978 4.584 -21.570 1.00 92.38 178 LEU A C 1
ATOM 1336 O O . LEU A 1 178 ? 13.162 3.840 -22.116 1.00 92.38 178 LEU A O 1
ATOM 1340 N N . ASN A 1 179 ? 13.638 5.740 -20.978 1.00 95.06 179 ASN A N 1
ATOM 1341 C CA . ASN A 1 179 ? 12.275 6.278 -20.926 1.00 95.06 179 ASN A CA 1
ATOM 1342 C C . ASN A 1 179 ? 11.259 5.231 -20.411 1.00 95.06 179 ASN A C 1
ATOM 1344 O O . ASN A 1 179 ? 10.196 5.001 -20.993 1.00 95.06 179 ASN A O 1
ATOM 1348 N N . LYS A 1 180 ? 11.619 4.526 -19.332 1.00 96.19 180 LYS A N 1
ATOM 1349 C CA . LYS A 1 180 ? 10.853 3.391 -18.794 1.00 96.19 180 LYS A CA 1
ATOM 1350 C C . LYS A 1 180 ? 10.862 3.369 -17.276 1.00 96.19 180 LYS A C 1
ATOM 1352 O O . LYS A 1 180 ? 11.854 3.716 -16.645 1.00 96.19 180 LYS A O 1
ATOM 1357 N N . SER A 1 181 ? 9.766 2.873 -16.721 1.00 97.81 181 SER A N 1
ATOM 1358 C CA . SER A 1 181 ? 9.640 2.510 -15.315 1.00 97.81 181 SER A CA 1
ATOM 1359 C C . SER A 1 181 ? 9.298 1.031 -15.266 1.00 97.81 181 SER A C 1
ATOM 1361 O O . SER A 1 181 ? 8.297 0.623 -15.851 1.00 97.81 181 SER A O 1
ATOM 1363 N N . ILE A 1 182 ? 10.146 0.218 -14.643 1.00 97.69 182 ILE A N 1
ATOM 1364 C CA . ILE A 1 182 ? 10.006 -1.243 -14.654 1.00 97.69 182 ILE A CA 1
ATOM 1365 C C . ILE A 1 182 ? 9.927 -1.732 -13.215 1.00 97.69 182 ILE A C 1
ATOM 1367 O O . ILE A 1 182 ? 10.817 -1.450 -12.411 1.00 97.69 182 ILE A O 1
ATOM 1371 N N . ALA A 1 183 ? 8.865 -2.467 -12.900 1.00 97.69 183 ALA A N 1
ATOM 1372 C CA . ALA A 1 183 ? 8.733 -3.178 -11.641 1.00 97.69 183 ALA A CA 1
ATOM 1373 C C . ALA A 1 183 ? 9.467 -4.518 -11.717 1.00 97.69 183 ALA A C 1
ATOM 1375 O O . ALA A 1 183 ? 9.312 -5.270 -12.683 1.00 97.69 183 ALA A O 1
ATOM 1376 N N . TYR A 1 184 ? 10.220 -4.826 -10.669 1.00 97.88 184 TYR A N 1
ATOM 1377 C CA . TYR A 1 184 ? 10.891 -6.096 -10.463 1.00 97.88 184 TYR A CA 1
ATOM 1378 C C . TYR A 1 184 ? 10.394 -6.733 -9.170 1.00 97.88 184 TYR A C 1
ATOM 1380 O O . TYR A 1 184 ? 10.320 -6.066 -8.138 1.00 97.88 184 TYR A O 1
ATOM 1388 N N . LEU A 1 185 ? 10.080 -8.023 -9.228 1.00 97.25 185 LEU A N 1
ATOM 1389 C CA . LEU A 1 185 ? 9.541 -8.797 -8.115 1.00 97.25 185 LEU A CA 1
ATOM 1390 C C . LEU A 1 185 ? 10.527 -9.889 -7.697 1.00 97.25 185 LEU A C 1
ATOM 1392 O O . LEU A 1 185 ? 11.071 -10.587 -8.553 1.00 97.25 185 LEU A O 1
ATOM 1396 N N . CYS A 1 186 ? 10.702 -10.078 -6.393 1.00 96.50 186 CYS A N 1
ATOM 1397 C CA . CYS A 1 186 ? 11.450 -11.185 -5.811 1.00 96.50 186 CYS A CA 1
ATOM 1398 C C . CYS A 1 186 ? 10.504 -12.136 -5.074 1.00 96.50 186 CYS A C 1
ATOM 1400 O O . CYS A 1 186 ? 9.759 -11.728 -4.186 1.00 96.50 186 CYS A O 1
ATOM 1402 N N . GLU A 1 187 ? 10.541 -13.423 -5.418 1.00 93.56 187 GLU A N 1
ATOM 1403 C CA . GLU A 1 187 ? 9.706 -14.434 -4.755 1.00 93.56 187 GLU A CA 1
ATOM 1404 C C . GLU A 1 187 ? 10.425 -15.184 -3.636 1.00 93.56 187 GLU A C 1
ATOM 1406 O O . GLU A 1 187 ? 9.754 -15.761 -2.781 1.00 93.56 187 GLU A O 1
ATOM 1411 N N . ASP A 1 188 ? 11.761 -15.172 -3.652 1.00 93.31 188 ASP A N 1
ATOM 1412 C CA . ASP A 1 188 ? 12.616 -15.796 -2.646 1.00 93.31 188 ASP A CA 1
ATOM 1413 C C . ASP A 1 188 ? 12.966 -14.776 -1.548 1.00 93.31 188 ASP A C 1
ATOM 1415 O O . ASP A 1 188 ? 13.734 -13.841 -1.802 1.00 93.31 188 ASP A O 1
ATOM 1419 N N . PRO A 1 189 ? 12.440 -14.933 -0.319 1.00 89.19 189 PRO A N 1
ATOM 1420 C CA . PRO A 1 189 ? 12.726 -14.013 0.774 1.00 89.19 189 PRO A CA 1
ATOM 1421 C C . PRO A 1 189 ? 14.198 -13.942 1.175 1.00 89.19 189 PRO A C 1
ATOM 1423 O O . PRO A 1 189 ? 14.630 -12.923 1.716 1.00 89.19 189 PRO A O 1
ATOM 1426 N N . LEU A 1 190 ? 14.982 -14.993 0.904 1.00 90.50 190 LEU A N 1
ATOM 1427 C CA . LEU A 1 190 ? 16.415 -15.016 1.211 1.00 90.50 190 LEU A CA 1
ATOM 1428 C C . LEU A 1 190 ? 17.216 -14.067 0.312 1.00 90.50 190 LEU A C 1
ATOM 1430 O O . LEU A 1 190 ? 18.333 -13.688 0.661 1.00 90.50 190 LEU A O 1
ATOM 1434 N N . LYS A 1 191 ? 16.636 -13.659 -0.822 1.00 94.12 191 LYS A N 1
ATOM 1435 C CA . LYS A 1 191 ? 17.243 -12.739 -1.790 1.00 94.12 191 LYS A CA 1
ATOM 1436 C C . LYS A 1 191 ? 16.754 -11.302 -1.652 1.00 94.12 191 LYS A C 1
ATOM 1438 O O . LYS A 1 191 ? 17.176 -10.430 -2.411 1.00 94.12 191 LYS A O 1
ATOM 1443 N N . PHE A 1 192 ? 15.880 -11.012 -0.686 1.00 92.62 192 PHE A N 1
ATOM 1444 C CA . PHE A 1 192 ? 15.449 -9.639 -0.459 1.00 92.62 192 PHE A CA 1
ATOM 1445 C C . PHE A 1 192 ? 16.642 -8.748 -0.135 1.00 92.62 192 PHE A C 1
ATOM 1447 O O . PHE A 1 192 ? 17.457 -9.043 0.739 1.00 92.62 192 PHE A O 1
ATOM 1454 N N . THR A 1 193 ? 16.740 -7.633 -0.855 1.00 92.81 193 THR A N 1
ATOM 1455 C CA . THR A 1 193 ? 17.903 -6.761 -0.781 1.00 92.81 193 THR A CA 1
ATOM 1456 C C . THR A 1 193 ? 17.525 -5.297 -0.909 1.00 92.81 193 THR A C 1
ATOM 1458 O O . THR A 1 193 ? 16.458 -4.914 -1.403 1.00 92.81 193 THR A O 1
ATOM 1461 N N . SER A 1 194 ? 18.420 -4.461 -0.408 1.00 90.31 194 SER A N 1
ATOM 1462 C CA . SER A 1 194 ? 18.338 -3.014 -0.531 1.00 90.31 194 SER A CA 1
ATOM 1463 C C . SER A 1 194 ? 19.418 -2.613 -1.505 1.00 90.31 194 SER A C 1
ATOM 1465 O O . SER A 1 194 ? 20.539 -2.285 -1.125 1.00 90.31 194 SER A O 1
ATOM 1467 N N . HIS A 1 195 ? 19.074 -2.792 -2.775 1.00 93.38 195 HIS A N 1
ATOM 1468 C CA . HIS A 1 195 ? 19.975 -2.562 -3.883 1.00 93.38 195 HIS A CA 1
ATOM 1469 C C . HIS A 1 195 ? 20.410 -1.094 -3.913 1.00 93.38 195 HIS A C 1
ATOM 1471 O O . HIS A 1 195 ? 19.634 -0.219 -3.530 1.00 93.38 195 HIS A O 1
ATOM 1477 N N . SER A 1 196 ? 21.652 -0.830 -4.326 1.00 94.69 196 SER A N 1
ATOM 1478 C CA . SER A 1 196 ? 22.143 0.546 -4.425 1.00 94.69 196 SER A CA 1
ATOM 1479 C C . SER A 1 196 ? 21.269 1.337 -5.394 1.00 94.69 196 SER A C 1
ATOM 1481 O O . SER A 1 196 ? 20.997 0.869 -6.499 1.00 94.69 196 SER A O 1
ATOM 1483 N N . ASP A 1 197 ? 20.881 2.550 -5.001 1.00 95.19 197 ASP A N 1
ATOM 1484 C CA . ASP A 1 197 ? 20.025 3.429 -5.801 1.00 95.19 197 ASP A CA 1
ATOM 1485 C C . ASP A 1 197 ? 20.610 3.697 -7.203 1.00 95.19 197 ASP A C 1
ATOM 1487 O O . ASP A 1 197 ? 19.853 3.919 -8.143 1.00 95.19 197 ASP A O 1
ATOM 1491 N N . SER A 1 198 ? 21.940 3.641 -7.353 1.00 95.06 198 SER A N 1
ATOM 1492 C CA . SER A 1 198 ? 22.685 3.871 -8.602 1.00 95.06 198 SER A CA 1
ATOM 1493 C C . SER A 1 198 ? 23.225 2.602 -9.274 1.00 95.06 198 SER A C 1
ATOM 1495 O O . SER A 1 198 ? 24.011 2.696 -10.218 1.00 95.06 198 SER A O 1
ATOM 1497 N N . ALA A 1 199 ? 22.872 1.411 -8.784 1.00 95.00 199 ALA A N 1
ATOM 1498 C CA . ALA A 1 199 ? 23.344 0.174 -9.396 1.00 95.00 199 ALA A CA 1
ATOM 1499 C C . ALA A 1 199 ? 22.804 0.004 -10.823 1.00 95.00 199 ALA A C 1
ATOM 1501 O O . ALA A 1 199 ? 21.642 0.281 -11.107 1.00 95.00 199 ALA A O 1
ATOM 1502 N N . VAL A 1 200 ? 23.663 -0.495 -11.711 1.00 92.56 200 VAL A N 1
ATOM 1503 C CA . VAL A 1 200 ? 23.350 -0.675 -13.139 1.00 92.56 200 VAL A CA 1
ATOM 1504 C C . VAL A 1 200 ? 22.765 -2.050 -13.459 1.00 92.56 200 VAL A C 1
ATOM 1506 O O . VAL A 1 200 ? 22.214 -2.257 -14.535 1.00 92.56 200 VAL A O 1
ATOM 1509 N N . ASN A 1 201 ? 22.906 -3.008 -12.545 1.00 95.62 201 ASN A N 1
ATOM 1510 C CA . ASN A 1 201 ? 22.399 -4.362 -12.702 1.00 95.62 201 ASN A CA 1
ATOM 1511 C C . ASN A 1 201 ? 21.082 -4.551 -11.949 1.00 95.62 201 ASN A C 1
ATOM 1513 O O . ASN A 1 201 ? 20.738 -3.785 -11.058 1.00 95.62 201 ASN A O 1
ATOM 1517 N N . VAL A 1 202 ? 20.356 -5.607 -12.300 1.00 97.25 202 VAL A N 1
ATOM 1518 C CA . VAL A 1 202 ? 19.217 -6.080 -11.511 1.00 97.25 202 VAL A CA 1
ATOM 1519 C C . VAL A 1 202 ? 19.765 -6.886 -10.322 1.00 97.25 202 VAL A C 1
ATOM 1521 O O . VAL A 1 202 ? 20.710 -7.664 -10.511 1.00 97.25 202 VAL A O 1
ATOM 1524 N N . PRO A 1 203 ? 19.238 -6.711 -9.098 1.00 96.75 203 PRO A N 1
ATOM 1525 C CA . PRO A 1 203 ? 19.632 -7.534 -7.959 1.00 96.75 203 PRO A CA 1
ATOM 1526 C C . PRO A 1 203 ? 19.254 -9.008 -8.168 1.00 96.75 203 PRO A C 1
ATOM 1528 O O . PRO A 1 203 ? 18.222 -9.310 -8.762 1.00 96.75 203 PRO A O 1
ATOM 1531 N N . ASP A 1 204 ? 20.064 -9.934 -7.643 1.00 97.38 204 ASP A N 1
ATOM 1532 C CA . ASP A 1 204 ? 19.754 -11.370 -7.707 1.00 97.38 204 ASP A CA 1
ATOM 1533 C C . ASP A 1 204 ? 18.375 -11.674 -7.092 1.00 97.38 204 ASP A C 1
ATOM 1535 O O . ASP A 1 204 ? 17.989 -11.098 -6.076 1.00 97.38 204 ASP A O 1
ATOM 1539 N N . GLY A 1 205 ? 17.623 -12.578 -7.723 1.00 96.69 205 GLY A N 1
ATOM 1540 C CA . GLY A 1 205 ? 16.268 -12.970 -7.321 1.00 96.69 205 GLY A CA 1
ATOM 1541 C C . GLY A 1 205 ? 15.144 -12.054 -7.806 1.00 96.69 205 GLY A C 1
ATOM 1542 O O . GLY A 1 205 ? 13.998 -12.502 -7.853 1.00 96.69 205 GLY A O 1
ATOM 1543 N N . TYR A 1 206 ? 15.447 -10.818 -8.211 1.00 97.75 206 TYR A N 1
ATOM 1544 C CA . TYR A 1 206 ? 14.452 -9.880 -8.726 1.00 97.75 206 TYR A CA 1
ATOM 1545 C C . TYR A 1 206 ? 14.282 -10.051 -10.233 1.00 97.75 206 TYR A C 1
ATOM 1547 O O . TYR A 1 206 ? 15.239 -9.948 -10.998 1.00 97.75 206 TYR A O 1
ATOM 1555 N N . VAL A 1 207 ? 13.046 -10.280 -10.673 1.00 97.31 207 VAL A N 1
ATOM 1556 C CA . VAL A 1 207 ? 12.702 -10.460 -12.090 1.00 97.31 207 VAL A CA 1
ATOM 1557 C C . VAL A 1 207 ? 11.725 -9.388 -12.547 1.00 97.31 207 VAL A C 1
ATOM 1559 O O . VAL A 1 207 ? 10.814 -9.023 -11.805 1.00 97.31 207 VAL A O 1
ATOM 1562 N N . SER A 1 208 ? 11.911 -8.865 -13.761 1.00 97.00 208 SER A N 1
ATOM 1563 C CA . SER A 1 208 ? 11.009 -7.863 -14.336 1.00 97.00 208 SER A CA 1
ATOM 1564 C C . SER A 1 208 ? 9.602 -8.439 -14.460 1.00 97.00 208 SER A C 1
ATOM 1566 O O . SER A 1 208 ? 9.445 -9.514 -15.038 1.00 97.00 208 SER A O 1
ATOM 1568 N N . ILE A 1 209 ? 8.598 -7.727 -13.951 1.00 96.31 209 ILE A N 1
ATOM 1569 C CA . ILE A 1 209 ? 7.228 -8.245 -13.853 1.00 96.31 209 ILE A CA 1
ATOM 1570 C C . ILE A 1 209 ? 6.191 -7.358 -14.552 1.00 96.31 209 ILE A C 1
ATOM 1572 O O . ILE A 1 209 ? 5.170 -7.858 -15.015 1.00 96.31 209 ILE A O 1
ATOM 1576 N N . ALA A 1 210 ? 6.448 -6.050 -14.658 1.00 96.62 210 ALA A N 1
ATOM 1577 C CA . ALA A 1 210 ? 5.568 -5.114 -15.352 1.00 96.62 210 ALA A CA 1
ATOM 1578 C C . ALA A 1 210 ? 6.310 -3.835 -15.765 1.00 96.62 210 ALA A C 1
ATOM 1580 O O . ALA A 1 210 ? 7.199 -3.361 -15.055 1.00 96.62 210 ALA A O 1
ATOM 1581 N N . ASN A 1 211 ? 5.891 -3.239 -16.883 1.00 96.69 211 ASN A N 1
ATOM 1582 C CA . ASN A 1 211 ? 6.171 -1.832 -17.166 1.00 96.69 211 ASN A CA 1
ATOM 1583 C C . ASN A 1 211 ? 5.114 -0.978 -16.464 1.00 96.69 211 ASN A C 1
ATOM 1585 O O . ASN A 1 211 ? 3.927 -1.294 -16.530 1.00 96.69 211 ASN A O 1
ATOM 1589 N N . LEU A 1 212 ? 5.545 0.104 -15.825 1.00 97.75 212 LEU A N 1
ATOM 1590 C CA . LEU A 1 212 ? 4.676 1.042 -15.127 1.00 97.75 212 LEU A CA 1
ATOM 1591 C C . LEU A 1 212 ? 4.471 2.321 -15.951 1.00 97.75 212 LEU A C 1
ATOM 1593 O O . LEU A 1 212 ? 5.367 2.721 -16.705 1.00 97.75 212 LEU A O 1
ATOM 1597 N N . PRO A 1 213 ? 3.333 3.015 -15.769 1.00 97.25 213 PRO A N 1
ATOM 1598 C CA . PRO A 1 213 ? 3.147 4.367 -16.263 1.00 97.25 213 PRO A CA 1
ATOM 1599 C C . PRO A 1 213 ? 4.255 5.304 -15.776 1.00 97.25 213 PRO A C 1
ATOM 1601 O O . PRO A 1 213 ? 4.857 5.109 -14.720 1.00 97.25 213 PRO A O 1
ATOM 1604 N N . ARG A 1 214 ? 4.493 6.373 -16.538 1.00 96.38 214 ARG A N 1
ATOM 1605 C CA . ARG A 1 214 ? 5.452 7.433 -16.177 1.00 96.38 214 ARG A CA 1
ATOM 1606 C C . ARG A 1 214 ? 4.776 8.733 -15.731 1.00 96.38 214 ARG A C 1
ATOM 1608 O O . ARG A 1 214 ? 5.444 9.730 -15.484 1.00 96.38 214 ARG A O 1
ATOM 1615 N N . ALA A 1 215 ? 3.452 8.705 -15.590 1.00 95.75 215 ALA A N 1
ATOM 1616 C CA . ALA A 1 215 ? 2.648 9.783 -15.032 1.00 95.75 215 ALA A CA 1
ATOM 1617 C C . ALA A 1 215 ? 2.088 9.373 -13.665 1.00 95.75 215 ALA A C 1
ATOM 1619 O O . ALA A 1 215 ? 1.790 8.203 -13.439 1.00 95.75 215 ALA A O 1
ATOM 1620 N N . THR A 1 216 ? 1.924 10.348 -12.775 1.00 97.56 216 THR A N 1
ATOM 1621 C CA . THR A 1 216 ? 1.205 10.190 -11.505 1.00 97.56 216 THR A CA 1
ATOM 1622 C C . THR A 1 216 ? -0.285 10.431 -11.725 1.00 97.56 216 THR A C 1
ATOM 1624 O O . THR A 1 216 ? -0.655 11.365 -12.436 1.00 97.56 216 THR A O 1
ATOM 1627 N N . GLY A 1 217 ? -1.144 9.643 -11.079 1.00 98.06 217 GLY A N 1
ATOM 1628 C CA . GLY A 1 217 ? -2.589 9.870 -11.082 1.00 98.06 217 GLY A CA 1
ATOM 1629 C C . GLY A 1 217 ? -3.398 8.631 -10.717 1.00 98.06 217 GLY A C 1
ATOM 1630 O O . GLY A 1 217 ? -2.842 7.585 -10.381 1.00 98.06 217 GLY A O 1
ATOM 1631 N N . TYR A 1 218 ? -4.723 8.761 -10.779 1.00 98.56 218 TYR A N 1
ATOM 1632 C CA . TYR A 1 218 ? -5.632 7.637 -10.577 1.00 98.56 218 TYR A CA 1
ATOM 1633 C C . TYR A 1 218 ? -5.455 6.595 -11.676 1.00 98.56 218 TYR A C 1
ATOM 1635 O O . TYR A 1 218 ? -5.437 6.913 -12.875 1.00 98.56 218 TYR A O 1
ATOM 1643 N N . ILE A 1 219 ? -5.341 5.346 -11.250 1.00 98.56 219 ILE A N 1
ATOM 1644 C CA . ILE A 1 219 ? -5.117 4.206 -12.125 1.00 98.56 219 ILE A CA 1
ATOM 1645 C C . ILE A 1 219 ? -6.418 3.905 -12.874 1.00 98.56 219 ILE A C 1
ATOM 1647 O O . ILE A 1 219 ? -7.453 3.631 -12.267 1.00 98.56 219 ILE A O 1
ATOM 1651 N N . LEU A 1 220 ? -6.366 3.940 -14.206 1.00 98.12 220 LEU A N 1
ATOM 1652 C CA . LEU A 1 220 ? -7.516 3.600 -15.045 1.00 98.12 220 LEU A CA 1
ATOM 1653 C C . LEU A 1 220 ? -7.606 2.088 -15.258 1.00 98.12 220 LEU A C 1
ATOM 1655 O O . LEU A 1 220 ? -8.667 1.496 -15.082 1.00 98.12 220 LEU A O 1
ATOM 1659 N N . GLN A 1 221 ? -6.484 1.465 -15.624 1.00 97.12 221 GLN A N 1
ATOM 1660 C CA . GLN A 1 221 ? -6.399 0.030 -15.887 1.00 97.12 221 GLN A CA 1
ATOM 1661 C C . GLN A 1 221 ? -5.235 -0.593 -15.128 1.00 97.12 221 GLN A C 1
ATOM 1663 O O . GLN A 1 221 ? -4.169 0.012 -14.968 1.00 97.12 221 GLN A O 1
ATOM 1668 N N . LEU A 1 222 ? -5.452 -1.834 -14.706 1.00 97.00 222 LEU A N 1
ATOM 1669 C CA . LEU A 1 222 ? -4.428 -2.711 -14.163 1.00 97.00 222 LEU A CA 1
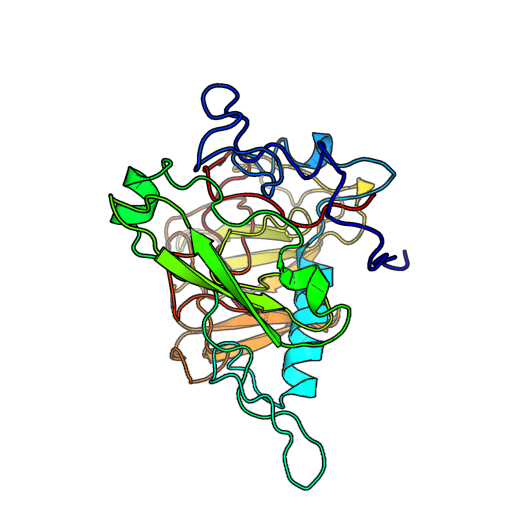ATOM 1670 C C . LEU A 1 222 ? -4.048 -3.740 -15.224 1.00 97.00 222 LEU A C 1
ATOM 1672 O O . LEU A 1 222 ? -4.921 -4.322 -15.867 1.00 97.00 222 LEU A O 1
ATOM 1676 N N . THR A 1 223 ? -2.754 -3.998 -15.358 1.00 94.44 223 THR A N 1
ATOM 1677 C CA . THR A 1 223 ? -2.245 -5.150 -16.107 1.00 94.44 223 THR A CA 1
ATOM 1678 C C . THR A 1 223 ? -2.007 -6.305 -15.147 1.00 94.44 223 THR A C 1
ATOM 1680 O O . THR A 1 223 ? -1.739 -6.065 -13.971 1.00 94.44 223 THR A O 1
ATOM 1683 N N . HIS A 1 224 ? -2.055 -7.537 -15.647 1.00 94.50 224 HIS A N 1
ATOM 1684 C CA . HIS A 1 224 ? -1.610 -8.724 -14.920 1.00 94.50 224 HIS A CA 1
ATOM 1685 C C . HIS A 1 224 ? -0.307 -9.220 -15.529 1.00 94.50 224 HIS A C 1
ATOM 1687 O O . HIS A 1 224 ? -0.190 -9.329 -16.751 1.00 94.50 224 HIS A O 1
ATOM 1693 N N . SER A 1 225 ? 0.670 -9.513 -14.680 1.00 93.12 225 SER A N 1
ATOM 1694 C CA . SER A 1 225 ? 1.882 -10.187 -15.121 1.00 93.12 225 SER A CA 1
ATOM 1695 C C . SER A 1 225 ? 1.614 -11.651 -15.473 1.00 93.12 225 SER A C 1
ATOM 1697 O O . SER A 1 225 ? 0.569 -12.215 -15.149 1.00 93.12 225 SER A O 1
ATOM 1699 N N . ASP A 1 226 ? 2.603 -12.289 -16.087 1.00 89.25 226 ASP A N 1
ATOM 1700 C CA . ASP A 1 226 ? 2.649 -13.737 -16.314 1.00 89.25 226 ASP A CA 1
ATOM 1701 C C . ASP A 1 226 ? 2.512 -14.564 -15.021 1.00 89.25 226 ASP A C 1
ATOM 1703 O O . ASP A 1 226 ? 2.019 -15.690 -15.053 1.00 89.25 226 ASP A O 1
ATOM 1707 N N . LYS A 1 227 ? 2.891 -13.987 -13.875 1.00 90.69 227 LYS A N 1
ATOM 1708 C CA . LYS A 1 227 ? 2.711 -14.574 -12.537 1.00 90.69 227 LYS A CA 1
ATOM 1709 C C . LYS A 1 227 ? 1.388 -14.201 -11.857 1.00 90.69 227 LYS A C 1
ATOM 1711 O O . LYS A 1 227 ? 1.194 -14.541 -10.695 1.00 90.69 227 LYS A O 1
ATOM 1716 N N . GLY A 1 228 ? 0.491 -13.493 -12.544 1.00 92.06 228 GLY A N 1
ATOM 1717 C CA . GLY A 1 228 ? -0.830 -13.125 -12.025 1.00 92.06 228 GLY A CA 1
ATOM 1718 C C . GLY A 1 228 ? -0.849 -11.923 -11.076 1.00 92.06 228 GLY A C 1
ATOM 1719 O O . GLY A 1 228 ? -1.896 -11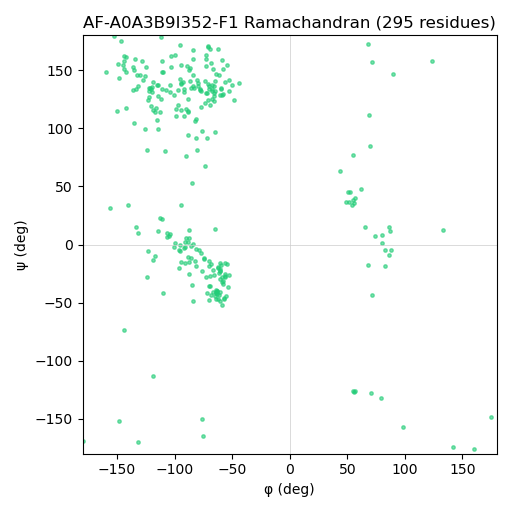.625 -10.512 1.00 92.06 228 GLY A O 1
ATOM 1720 N N . TYR A 1 229 ? 0.265 -11.201 -10.917 1.00 95.75 229 TYR A N 1
ATOM 1721 C CA . TYR A 1 229 ? 0.306 -10.003 -10.075 1.00 95.75 229 TYR A CA 1
ATOM 1722 C C . TYR A 1 229 ? -0.144 -8.772 -10.848 1.00 95.75 229 TYR A C 1
ATOM 1724 O O . TYR A 1 229 ? 0.307 -8.538 -11.973 1.00 95.75 229 TYR A O 1
ATOM 1732 N N . SER A 1 230 ? -1.002 -7.956 -10.234 1.00 96.06 230 SER A N 1
ATOM 1733 C CA . SER A 1 230 ? -1.520 -6.762 -10.900 1.00 96.06 230 SER A CA 1
ATOM 1734 C C . SER A 1 230 ? -0.688 -5.509 -10.631 1.00 96.06 230 SER A C 1
ATOM 1736 O O . SER A 1 230 ? -0.431 -5.181 -9.473 1.00 96.06 230 SER A O 1
ATOM 1738 N N . PHE A 1 231 ? -0.384 -4.743 -11.678 1.00 97.69 231 PHE A N 1
ATOM 1739 C CA . PHE A 1 231 ? 0.288 -3.442 -11.589 1.00 97.69 231 PHE A CA 1
ATOM 1740 C C . PHE A 1 231 ? -0.482 -2.361 -12.362 1.00 97.69 231 PHE A C 1
ATOM 1742 O O . PHE A 1 231 ? -1.243 -2.694 -13.274 1.00 97.69 231 PHE A O 1
ATOM 1749 N N . PRO A 1 232 ? -0.284 -1.067 -12.044 1.00 97.81 232 PRO A N 1
ATOM 1750 C CA . PRO A 1 232 ? -0.797 0.028 -12.864 1.00 97.81 232 PRO A CA 1
ATOM 1751 C C . PRO A 1 232 ? -0.368 -0.124 -14.327 1.00 97.81 232 PRO A C 1
ATOM 1753 O O . PRO A 1 232 ? 0.810 -0.344 -14.597 1.00 97.81 232 PRO A O 1
ATOM 1756 N N . GLN A 1 233 ? -1.309 0.011 -15.262 1.00 97.12 233 GLN A N 1
ATOM 1757 C CA . GLN A 1 233 ? -1.044 -0.028 -16.707 1.00 97.12 233 GLN A CA 1
ATOM 1758 C C . GLN A 1 233 ? -1.223 1.343 -17.357 1.00 97.12 233 GLN A C 1
ATOM 1760 O O . GLN A 1 233 ? -0.435 1.735 -18.216 1.00 97.12 233 GLN A O 1
ATOM 1765 N N . SER A 1 234 ? -2.264 2.072 -16.958 1.00 97.75 234 SER A N 1
ATOM 1766 C CA . SER A 1 234 ? -2.590 3.389 -17.498 1.00 97.75 234 SER A CA 1
ATOM 1767 C C . SER A 1 234 ? -3.175 4.297 -16.420 1.00 97.75 234 SER A C 1
ATOM 1769 O O . SER A 1 234 ? -3.733 3.840 -15.419 1.00 97.75 234 SER A O 1
ATOM 1771 N N . ILE A 1 235 ? -3.015 5.601 -16.629 1.00 98.38 235 ILE A N 1
ATOM 1772 C CA . ILE A 1 235 ? -3.494 6.665 -15.744 1.00 98.38 235 ILE A CA 1
ATOM 1773 C C . ILE A 1 235 ? -4.632 7.402 -16.445 1.00 98.38 235 ILE A C 1
ATOM 1775 O O . ILE A 1 235 ? -4.638 7.505 -17.670 1.00 98.38 235 ILE A O 1
ATOM 1779 N N . GLY A 1 236 ? -5.584 7.908 -15.666 1.00 97.81 236 GLY A N 1
ATOM 1780 C CA . GLY A 1 236 ? -6.781 8.589 -16.172 1.00 97.81 236 GLY A CA 1
ATOM 1781 C C . GLY A 1 236 ? -8.077 8.113 -15.520 1.00 97.81 236 GLY A C 1
ATOM 1782 O O . GLY A 1 236 ? -9.152 8.395 -16.037 1.00 97.81 236 GLY A O 1
ATOM 1783 N N . GLY A 1 237 ? -7.979 7.360 -14.420 1.00 97.94 237 GLY A N 1
ATOM 1784 C CA . GLY A 1 237 ? -9.128 7.016 -13.593 1.00 97.94 237 GLY A CA 1
ATOM 1785 C C . GLY A 1 237 ? -9.588 8.193 -12.731 1.00 97.94 237 GLY A C 1
ATOM 1786 O O . GLY A 1 237 ? -9.172 9.341 -12.907 1.00 97.94 237 GLY A O 1
ATOM 1787 N N . ALA A 1 238 ? -10.408 7.877 -11.741 1.00 97.94 238 ALA A N 1
ATOM 1788 C CA . ALA A 1 238 ? -10.831 8.787 -10.680 1.00 97.94 238 ALA A CA 1
ATOM 1789 C C . ALA A 1 238 ? -11.022 7.980 -9.393 1.00 97.94 238 ALA A C 1
ATOM 1791 O O . ALA A 1 238 ? -10.978 6.758 -9.449 1.00 97.94 238 ALA A O 1
ATOM 1792 N N . ALA A 1 239 ? -11.320 8.633 -8.270 1.00 96.38 239 ALA A N 1
ATOM 1793 C CA . ALA A 1 239 ? -11.592 7.961 -6.992 1.00 96.38 239 ALA A CA 1
ATOM 1794 C C . ALA A 1 239 ? -12.698 6.884 -7.056 1.00 96.38 239 ALA A C 1
ATOM 1796 O O . ALA A 1 239 ? -12.804 6.057 -6.165 1.00 96.38 239 ALA A O 1
ATOM 1797 N N . ASN A 1 240 ? -13.524 6.894 -8.104 1.00 96.19 240 ASN A N 1
ATOM 1798 C CA . ASN A 1 240 ? -14.617 5.958 -8.350 1.00 96.19 240 ASN A CA 1
ATOM 1799 C C . ASN A 1 240 ? -14.643 5.414 -9.798 1.00 96.19 240 ASN A C 1
ATOM 1801 O O . ASN A 1 240 ? -15.670 4.899 -10.240 1.00 96.19 240 ASN A O 1
ATOM 1805 N N . ILE A 1 241 ? -13.556 5.571 -10.568 1.00 96.75 241 ILE A N 1
ATOM 1806 C CA . ILE A 1 241 ? -13.454 5.118 -11.967 1.00 96.75 241 ILE A CA 1
ATOM 1807 C C . ILE A 1 241 ? -12.129 4.380 -12.173 1.00 96.75 241 ILE A C 1
ATOM 1809 O O . ILE A 1 241 ? -11.063 4.883 -11.819 1.00 96.75 241 ILE A O 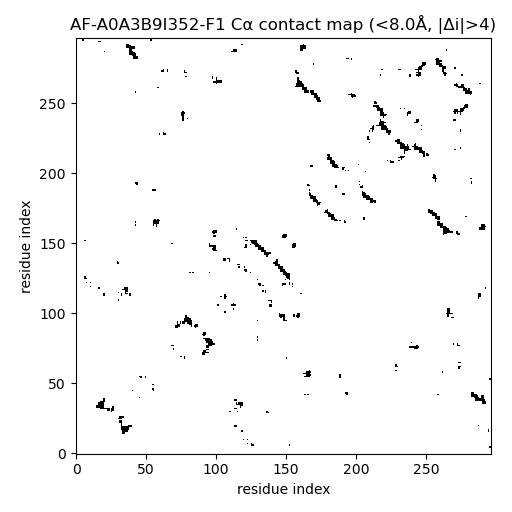1
ATOM 1813 N N . GLY A 1 242 ? -12.186 3.222 -12.837 1.00 95.81 242 GLY A N 1
ATOM 1814 C CA . GLY A 1 242 ? -11.014 2.388 -13.100 1.00 95.81 242 GLY A CA 1
ATOM 1815 C C . GLY A 1 242 ? -10.635 1.575 -11.869 1.00 95.81 242 GLY A C 1
ATOM 1816 O O . GLY A 1 242 ? -11.498 0.964 -11.241 1.00 95.81 242 GLY A O 1
ATOM 1817 N N . ALA A 1 243 ? -9.354 1.576 -11.503 1.00 95.69 243 ALA A N 1
ATOM 1818 C CA . ALA A 1 243 ? -8.899 0.918 -10.282 1.00 95.69 243 ALA A CA 1
ATOM 1819 C C . ALA A 1 243 ? -9.105 1.766 -9.018 1.00 95.69 243 ALA A C 1
ATOM 1821 O O . ALA A 1 243 ? -8.847 1.264 -7.936 1.00 95.69 243 ALA A O 1
ATOM 1822 N N . CYS A 1 244 ? -9.580 3.010 -9.151 1.00 97.00 244 CYS A N 1
ATOM 1823 C CA . CYS A 1 244 ? -9.968 3.915 -8.058 1.00 97.00 244 CYS A CA 1
ATOM 1824 C C . CYS A 1 244 ? -8.836 4.440 -7.161 1.00 97.00 244 CYS A C 1
ATOM 1826 O O . CYS A 1 244 ? -8.990 5.480 -6.529 1.00 97.00 244 CYS A O 1
ATOM 1828 N N . ASP A 1 245 ? -7.675 3.793 -7.192 1.00 97.06 245 ASP A N 1
ATOM 1829 C CA . ASP A 1 245 ? -6.527 4.118 -6.352 1.00 97.06 245 ASP A CA 1
ATOM 1830 C C . ASP A 1 245 ? -5.445 4.878 -7.137 1.00 97.06 245 ASP A C 1
ATOM 1832 O O . ASP A 1 245 ? -5.402 4.866 -8.376 1.00 97.06 245 ASP A O 1
ATOM 1836 N N . GLN A 1 246 ? -4.537 5.546 -6.423 1.00 97.50 246 GLN A N 1
ATOM 1837 C CA . GLN A 1 246 ? -3.485 6.353 -7.039 1.00 97.50 246 GLN A CA 1
ATOM 1838 C C . GLN A 1 246 ? -2.173 5.589 -7.255 1.00 97.50 246 GLN A C 1
ATOM 1840 O O . GLN A 1 246 ? -1.675 4.874 -6.382 1.00 97.50 246 GLN A O 1
ATOM 1845 N N . PHE A 1 247 ? -1.558 5.837 -8.412 1.00 98.50 247 PHE A N 1
ATOM 1846 C CA . PHE A 1 247 ? -0.157 5.541 -8.681 1.00 98.50 247 PHE A CA 1
ATOM 1847 C C . PHE A 1 247 ? 0.671 6.828 -8.632 1.00 98.50 247 PHE A C 1
ATOM 1849 O O . PHE A 1 247 ? 0.322 7.829 -9.266 1.00 98.50 247 PHE A O 1
ATOM 1856 N N . TYR A 1 248 ? 1.784 6.790 -7.903 1.00 97.94 248 TYR A N 1
ATOM 1857 C CA . TYR A 1 248 ? 2.699 7.915 -7.743 1.00 97.94 248 TYR A CA 1
ATOM 1858 C C . TYR A 1 248 ? 4.079 7.597 -8.318 1.00 97.94 248 TYR A C 1
ATOM 1860 O O . TYR A 1 248 ? 4.823 6.782 -7.770 1.00 97.94 248 TYR A O 1
ATOM 1868 N N . HIS A 1 249 ? 4.425 8.323 -9.379 1.00 97.38 249 HIS A N 1
ATOM 1869 C CA . HIS A 1 249 ? 5.709 8.289 -10.065 1.00 97.38 249 HIS A CA 1
ATOM 1870 C C . HIS A 1 249 ? 6.645 9.404 -9.550 1.00 97.38 249 HIS A C 1
ATOM 1872 O O . HIS A 1 249 ? 6.172 10.520 -9.313 1.00 97.38 249 HIS A O 1
ATOM 1878 N N . PRO A 1 250 ? 7.968 9.169 -9.420 1.00 95.75 250 PRO A N 1
ATOM 1879 C CA . PRO A 1 250 ? 8.895 10.158 -8.859 1.00 95.75 250 PRO A CA 1
ATOM 1880 C C . PRO A 1 250 ? 9.241 11.345 -9.765 1.00 95.75 250 PRO A C 1
ATOM 1882 O O . PRO A 1 250 ? 9.786 12.341 -9.300 1.00 95.75 250 PRO A O 1
ATOM 1885 N N . GLY A 1 251 ? 8.899 11.265 -11.048 1.00 94.62 251 GLY A N 1
ATOM 1886 C CA . GLY A 1 251 ? 9.119 12.324 -12.033 1.00 94.62 251 GLY A CA 1
ATOM 1887 C C . GLY A 1 251 ? 9.945 11.840 -13.222 1.00 94.62 251 GLY A C 1
ATOM 1888 O O . GLY A 1 251 ? 10.664 10.850 -13.132 1.00 94.62 251 GLY A O 1
ATOM 1889 N N . LEU A 1 252 ? 9.834 12.530 -14.358 1.00 93.69 252 LEU A N 1
ATOM 1890 C CA . LEU A 1 252 ? 10.418 12.084 -15.635 1.00 93.69 252 LEU A CA 1
ATOM 1891 C C . LEU A 1 252 ? 11.953 12.160 -15.682 1.00 93.69 252 LEU A C 1
ATOM 1893 O O . LEU A 1 252 ? 12.574 11.563 -16.557 1.00 93.69 252 LEU A O 1
ATOM 1897 N N . THR A 1 253 ? 12.563 12.873 -14.734 1.00 94.75 253 THR A N 1
ATOM 1898 C CA . THR A 1 253 ? 14.020 13.000 -14.579 1.00 94.75 253 THR A CA 1
ATOM 1899 C C . THR A 1 253 ? 14.605 12.019 -13.562 1.00 94.75 253 THR A C 1
ATOM 1901 O O . THR A 1 253 ? 15.820 11.969 -13.390 1.00 94.75 253 THR A O 1
ATOM 1904 N N . SER A 1 254 ? 13.767 11.246 -12.861 1.00 93.88 254 SER A N 1
ATOM 1905 C CA . SER A 1 254 ? 14.236 10.279 -11.867 1.00 93.88 254 SER A CA 1
ATOM 1906 C C . SER A 1 254 ? 14.942 9.097 -12.523 1.00 93.88 254 SER A C 1
ATOM 1908 O O . SER A 1 254 ? 14.453 8.540 -13.505 1.00 93.88 254 SER A O 1
ATOM 1910 N N . SER A 1 255 ? 16.074 8.702 -11.936 1.00 95.69 255 SER A N 1
ATOM 1911 C CA . SER A 1 255 ? 16.891 7.579 -12.396 1.00 95.69 255 SER A CA 1
ATOM 1912 C C . SER A 1 255 ? 17.281 6.650 -11.241 1.00 95.69 255 SER A C 1
ATOM 1914 O O . SER A 1 255 ? 17.487 7.102 -10.102 1.00 95.69 255 SER A O 1
ATOM 1916 N N . GLY A 1 256 ? 17.376 5.356 -11.537 1.00 96.62 256 GLY A N 1
ATOM 1917 C CA . GLY A 1 256 ? 17.887 4.316 -10.649 1.00 96.62 256 GLY A CA 1
ATOM 1918 C C . GLY A 1 256 ? 16.810 3.516 -9.916 1.00 96.62 256 GLY A C 1
ATOM 1919 O O . GLY A 1 256 ? 15.662 3.433 -10.356 1.00 96.62 256 GLY A O 1
ATOM 1920 N N . TRP A 1 257 ? 17.196 2.920 -8.785 1.00 97.56 257 TRP A N 1
ATOM 1921 C CA . TRP A 1 257 ? 16.372 1.981 -8.017 1.00 97.56 257 TRP A CA 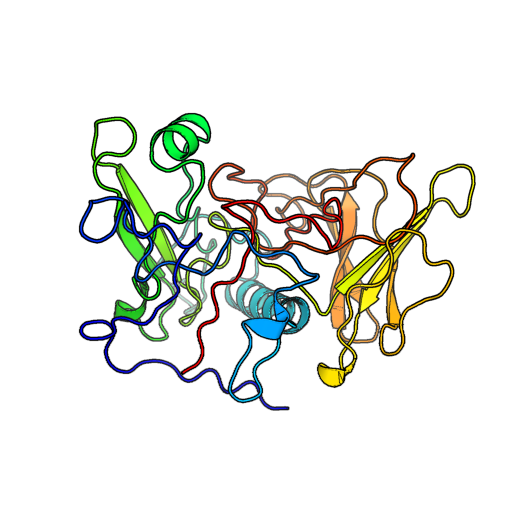1
ATOM 1922 C C . TRP A 1 257 ? 15.589 2.642 -6.880 1.00 97.56 257 TRP A C 1
ATOM 1924 O O . TRP A 1 257 ? 16.103 3.484 -6.141 1.00 97.56 257 TRP A O 1
ATOM 1934 N N . PHE A 1 258 ? 14.333 2.231 -6.738 1.00 96.94 258 PHE A N 1
ATOM 1935 C CA . PHE A 1 258 ? 13.365 2.754 -5.781 1.00 96.94 258 PHE A CA 1
ATOM 1936 C C . PHE A 1 258 ? 12.597 1.612 -5.112 1.00 96.94 258 PHE A C 1
ATOM 1938 O O . PHE A 1 258 ? 12.430 0.529 -5.680 1.00 96.94 258 PHE A O 1
ATOM 1945 N N . GLY A 1 259 ? 12.129 1.859 -3.892 1.00 94.88 259 GLY A N 1
ATOM 1946 C CA . GLY A 1 259 ? 11.220 0.965 -3.184 1.00 94.88 259 GLY A CA 1
ATOM 1947 C C . GLY A 1 259 ? 9.761 1.195 -3.579 1.00 94.88 259 GLY A C 1
ATOM 1948 O O . GLY A 1 259 ? 9.412 2.208 -4.187 1.00 94.88 259 GLY A O 1
ATOM 1949 N N . ALA A 1 260 ? 8.904 0.257 -3.184 1.00 94.94 260 ALA A N 1
ATOM 1950 C CA . ALA A 1 260 ? 7.459 0.369 -3.318 1.00 94.94 260 ALA A CA 1
ATOM 1951 C C . ALA A 1 260 ? 6.792 0.510 -1.942 1.00 94.94 260 ALA A C 1
ATOM 1953 O O . ALA A 1 260 ? 7.098 -0.232 -1.003 1.00 94.94 260 ALA A O 1
ATOM 1954 N N . LEU A 1 261 ? 5.861 1.460 -1.844 1.00 95.81 261 LEU A N 1
ATOM 1955 C CA . LEU A 1 261 ? 4.933 1.600 -0.725 1.00 95.81 261 LEU A CA 1
ATOM 1956 C C . LEU A 1 261 ? 3.498 1.358 -1.195 1.00 95.81 261 LEU A C 1
ATOM 1958 O O . LEU A 1 261 ? 3.088 1.866 -2.240 1.00 95.81 261 LEU A O 1
ATOM 1962 N N . LEU A 1 262 ? 2.745 0.610 -0.394 1.00 96.25 262 LEU A N 1
ATOM 1963 C CA . LEU A 1 262 ? 1.365 0.198 -0.660 1.00 96.25 262 LEU A CA 1
ATOM 1964 C C . LEU A 1 262 ? 0.390 0.872 0.315 1.00 96.25 262 LEU A C 1
ATOM 1966 O O . LEU A 1 262 ? 0.808 1.578 1.241 1.00 96.25 262 LEU A O 1
ATOM 1970 N N . ALA A 1 263 ? -0.902 0.586 0.134 1.00 94.56 263 ALA A N 1
ATOM 1971 C CA . ALA A 1 263 ? -2.021 0.915 1.023 1.00 94.56 263 ALA A CA 1
ATOM 1972 C C . ALA A 1 263 ? -2.422 2.398 1.095 1.00 94.56 263 ALA A C 1
ATOM 1974 O O . ALA A 1 263 ? -3.610 2.705 1.055 1.00 94.56 263 ALA A O 1
ATOM 1975 N N . GLY A 1 264 ? -1.466 3.321 1.183 1.00 94.69 264 GLY A N 1
ATOM 1976 C CA . GLY A 1 264 ? -1.747 4.747 1.347 1.00 94.69 264 GLY A CA 1
ATOM 1977 C C . GLY A 1 264 ? -1.860 5.193 2.811 1.00 94.69 264 GLY A C 1
ATOM 1978 O O . GLY A 1 264 ? -2.297 4.449 3.692 1.00 94.69 264 GLY A O 1
ATOM 1979 N N . SER A 1 265 ? -1.435 6.429 3.074 1.00 95.25 265 SER A N 1
ATOM 1980 C CA . SER A 1 265 ? -1.387 7.024 4.418 1.00 95.25 265 SER A CA 1
ATOM 1981 C C . SER A 1 265 ? -2.723 7.637 4.854 1.00 95.25 265 SER A C 1
ATOM 1983 O O . SER A 1 265 ? -3.550 8.004 4.026 1.00 95.25 265 SER A O 1
ATOM 1985 N N . ALA A 1 266 ? -2.924 7.830 6.157 1.00 95.94 266 ALA A N 1
ATOM 1986 C CA . ALA A 1 266 ? -4.168 8.361 6.718 1.00 95.94 266 ALA A CA 1
ATOM 1987 C C . ALA A 1 266 ? -4.541 9.775 6.239 1.00 95.94 266 ALA A C 1
ATOM 1989 O O . ALA A 1 266 ? -5.670 10.200 6.428 1.00 95.94 266 ALA A O 1
ATOM 1990 N N . TYR A 1 267 ? -3.616 10.538 5.652 1.00 95.50 267 TYR A N 1
ATOM 1991 C CA . TYR A 1 267 ? -3.893 11.907 5.203 1.00 95.50 267 TYR A CA 1
ATOM 1992 C C . TYR A 1 267 ? -4.161 12.035 3.698 1.00 95.50 267 TYR A C 1
ATOM 1994 O O . TYR A 1 267 ? -4.410 13.147 3.233 1.00 95.50 267 TYR A O 1
ATOM 2002 N N . ILE A 1 268 ? -4.087 10.942 2.925 1.00 95.19 268 ILE A N 1
ATOM 2003 C CA . ILE A 1 268 ? -4.284 11.003 1.465 1.00 95.19 268 ILE A CA 1
ATOM 2004 C C . ILE A 1 268 ? -5.729 10.698 1.038 1.00 95.19 268 ILE A C 1
ATOM 2006 O O . ILE A 1 268 ? -6.101 11.011 -0.088 1.00 95.19 268 ILE A O 1
ATOM 2010 N N . GLY A 1 269 ? -6.558 10.131 1.921 1.00 94.94 269 GLY A N 1
ATOM 2011 C CA . GLY A 1 269 ? -7.980 9.879 1.664 1.00 94.94 269 GLY A CA 1
ATOM 2012 C C . GLY A 1 269 ? -8.228 9.024 0.417 1.00 94.94 269 GLY A C 1
ATOM 2013 O O . GLY A 1 269 ? -7.626 7.965 0.252 1.00 94.94 269 GLY A O 1
ATOM 2014 N N . ALA A 1 270 ? -9.065 9.527 -0.495 1.00 96.00 270 ALA A N 1
ATOM 2015 C CA . ALA A 1 270 ? -9.546 8.823 -1.691 1.00 96.00 270 ALA A CA 1
ATOM 2016 C C . ALA A 1 270 ? -8.453 8.293 -2.640 1.00 96.00 270 ALA A C 1
ATOM 2018 O O . ALA A 1 270 ? -8.732 7.460 -3.491 1.00 96.00 270 ALA A O 1
ATOM 2019 N N . TYR A 1 271 ? -7.209 8.756 -2.507 1.00 97.12 271 TYR A N 1
ATOM 2020 C CA . TYR A 1 271 ? -6.087 8.228 -3.283 1.00 97.12 271 TYR A CA 1
ATOM 2021 C C . TYR A 1 271 ? -5.642 6.828 -2.844 1.00 97.12 271 TYR A C 1
ATOM 2023 O O . TYR A 1 271 ? -5.065 6.099 -3.646 1.00 97.12 271 TYR A O 1
ATOM 2031 N N . ALA A 1 272 ? -5.838 6.478 -1.573 1.00 97.25 272 ALA A N 1
ATOM 2032 C CA . ALA A 1 272 ? -5.429 5.205 -0.987 1.00 97.25 272 ALA A CA 1
ATOM 2033 C C . ALA A 1 272 ? -6.277 4.023 -1.491 1.00 97.25 272 ALA A C 1
ATOM 2035 O O . ALA A 1 272 ? -7.304 4.214 -2.126 1.00 97.25 272 ALA A O 1
ATOM 2036 N N . GLY A 1 273 ? -5.875 2.798 -1.162 1.00 96.12 273 GLY A N 1
ATOM 2037 C CA . GLY A 1 273 ? -6.638 1.596 -1.502 1.00 96.12 273 GLY A CA 1
ATOM 2038 C C . GLY A 1 273 ? -5.755 0.423 -1.897 1.00 96.12 273 GLY A C 1
ATOM 2039 O O . GLY A 1 273 ? -4.527 0.480 -1.796 1.00 96.12 273 GLY A O 1
ATOM 2040 N N . PHE A 1 274 ? -6.381 -0.664 -2.342 1.00 95.75 274 PHE A N 1
ATOM 2041 C CA . PHE A 1 274 ? -5.683 -1.923 -2.625 1.00 95.75 274 PHE A CA 1
ATOM 2042 C C . PHE A 1 274 ? -4.752 -1.875 -3.846 1.00 95.75 274 PHE A C 1
ATOM 2044 O O . PHE A 1 274 ? -3.787 -2.632 -3.933 1.00 95.75 274 PHE A O 1
ATOM 2051 N N . GLY A 1 275 ? -5.037 -1.014 -4.813 1.00 95.12 275 GLY A N 1
ATOM 2052 C CA . GLY A 1 275 ? -4.216 -0.752 -5.993 1.00 95.12 275 GLY A CA 1
ATOM 2053 C C . GLY A 1 275 ? -3.212 0.381 -5.806 1.00 95.12 275 GLY A C 1
ATOM 2054 O O . GLY A 1 275 ? -2.445 0.647 -6.731 1.00 95.12 275 GLY A O 1
ATOM 2055 N N . PHE A 1 276 ? -3.196 1.036 -4.639 1.00 97.56 276 PHE A N 1
ATOM 2056 C CA . PHE A 1 276 ? -2.280 2.132 -4.355 1.00 97.56 276 PHE A CA 1
ATOM 2057 C C . PHE A 1 276 ? -0.821 1.695 -4.506 1.00 97.56 276 PHE A C 1
ATOM 2059 O O . PHE A 1 276 ? -0.391 0.718 -3.885 1.00 97.56 276 PHE A O 1
ATOM 2066 N N . LEU A 1 277 ? -0.037 2.464 -5.264 1.00 98.06 277 LEU A N 1
ATOM 2067 C CA . LEU A 1 277 ? 1.386 2.194 -5.441 1.00 98.06 277 LEU A CA 1
ATOM 2068 C C . LEU A 1 277 ? 2.196 3.491 -5.495 1.00 98.06 277 LEU A C 1
ATOM 2070 O O . LEU A 1 277 ? 2.057 4.299 -6.415 1.00 98.06 277 LEU A O 1
ATOM 2074 N N . TYR A 1 278 ? 3.096 3.656 -4.527 1.00 97.56 278 TYR A N 1
ATOM 2075 C CA . TYR A 1 278 ? 4.008 4.791 -4.438 1.00 97.56 278 TYR A CA 1
ATOM 2076 C C . TYR A 1 278 ? 5.455 4.353 -4.657 1.00 97.56 278 TYR A C 1
ATOM 2078 O O . TYR A 1 278 ? 6.014 3.611 -3.849 1.00 97.56 278 TYR A O 1
ATOM 2086 N N . THR A 1 279 ? 6.056 4.820 -5.757 1.00 97.19 279 THR A N 1
ATOM 2087 C CA . THR A 1 279 ? 7.381 4.377 -6.239 1.00 97.19 279 THR A CA 1
ATOM 2088 C C . THR A 1 279 ? 8.448 5.472 -6.159 1.00 97.19 279 THR A C 1
ATOM 2090 O O . THR A 1 279 ? 9.444 5.455 -6.872 1.00 97.19 279 THR A O 1
ATOM 2093 N N . TYR A 1 280 ? 8.230 6.456 -5.291 1.00 94.50 280 TYR A N 1
ATOM 2094 C CA . TYR A 1 280 ? 9.169 7.542 -5.001 1.00 94.50 280 TYR A CA 1
ATOM 2095 C C . TYR A 1 280 ? 10.237 7.228 -3.946 1.00 94.50 280 TYR A C 1
ATOM 2097 O O . TYR A 1 280 ? 11.340 7.770 -4.041 1.00 94.50 280 TYR A O 1
ATOM 2105 N N . PRO A 1 281 ? 9.957 6.442 -2.892 1.00 94.44 281 PRO A N 1
ATOM 2106 C CA . PRO A 1 281 ? 10.912 6.308 -1.800 1.00 94.44 281 PRO A CA 1
ATOM 2107 C C . PRO A 1 281 ? 12.183 5.575 -2.219 1.00 94.44 281 PRO A C 1
ATOM 2109 O O . PRO A 1 281 ? 12.135 4.494 -2.808 1.00 94.44 281 PRO A O 1
ATOM 2112 N N . ARG A 1 282 ? 13.337 6.129 -1.843 1.00 94.38 282 ARG A N 1
ATOM 2113 C CA . ARG A 1 282 ? 14.604 5.392 -1.886 1.00 94.38 282 ARG A CA 1
ATOM 2114 C C . ARG A 1 282 ? 14.650 4.351 -0.773 1.00 94.38 282 ARG A C 1
ATOM 2116 O O . ARG A 1 282 ? 13.959 4.475 0.241 1.00 94.38 282 ARG A O 1
ATOM 2123 N N . SER A 1 283 ? 15.517 3.351 -0.923 1.00 91.19 283 SER A N 1
ATOM 2124 C CA . SER A 1 283 ? 15.641 2.258 0.056 1.00 91.19 283 SER A CA 1
ATOM 2125 C C . SER A 1 283 ? 16.047 2.730 1.460 1.00 91.19 283 SER A C 1
ATOM 2127 O O . SER A 1 283 ? 15.804 2.020 2.437 1.00 91.19 283 SER A O 1
ATOM 2129 N N . SER A 1 284 ? 16.671 3.907 1.560 1.00 92.25 284 SER A N 1
ATOM 2130 C CA . SER A 1 284 ? 17.132 4.538 2.801 1.00 92.25 284 SER A CA 1
ATOM 2131 C C . SER A 1 284 ? 16.071 5.378 3.519 1.00 92.25 284 SER A C 1
ATOM 2133 O O . SER A 1 284 ? 16.296 5.774 4.661 1.00 92.25 284 SER A O 1
ATOM 2135 N N . TYR A 1 285 ? 14.930 5.670 2.887 1.00 93.38 285 TYR A N 1
ATOM 2136 C CA . TYR A 1 285 ? 13.924 6.561 3.467 1.00 93.38 285 TYR A CA 1
ATOM 2137 C C . TYR A 1 285 ? 13.190 5.882 4.627 1.00 93.38 285 TYR A C 1
ATOM 2139 O O . TYR A 1 285 ? 12.675 4.774 4.483 1.00 93.38 285 TYR A O 1
ATOM 2147 N N . ALA A 1 286 ? 13.105 6.579 5.760 1.00 91.12 286 ALA A N 1
ATOM 2148 C CA . ALA A 1 286 ? 12.397 6.148 6.960 1.00 91.12 286 ALA A CA 1
ATOM 2149 C C . ALA A 1 286 ? 11.576 7.317 7.511 1.00 91.12 286 ALA A C 1
ATOM 2151 O O . ALA A 1 286 ? 12.122 8.239 8.114 1.00 91.12 286 ALA A O 1
ATOM 2152 N N . TYR A 1 287 ? 10.261 7.282 7.304 1.00 92.62 287 TYR A N 1
ATOM 2153 C CA . TYR A 1 287 ? 9.338 8.275 7.855 1.00 92.62 287 TYR A CA 1
ATOM 2154 C C . TYR A 1 287 ? 8.453 7.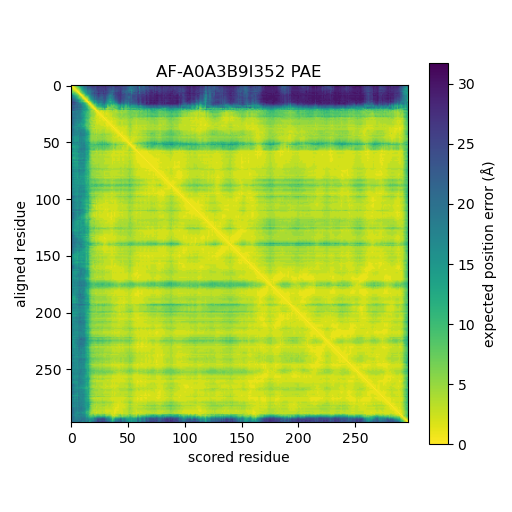652 8.938 1.00 92.62 287 TYR A C 1
ATOM 2156 O O . TYR A 1 287 ? 8.226 6.441 8.953 1.00 92.62 287 TYR A O 1
ATOM 2164 N N . ALA A 1 288 ? 7.906 8.493 9.820 1.00 92.12 288 ALA A N 1
ATOM 2165 C CA . ALA A 1 288 ? 7.099 8.071 10.970 1.00 92.12 288 ALA A CA 1
ATOM 2166 C C . ALA A 1 288 ? 5.829 7.280 10.611 1.00 92.12 288 ALA A C 1
ATOM 2168 O O . ALA A 1 288 ? 5.292 6.570 11.454 1.00 92.12 288 ALA A O 1
ATOM 2169 N N . TYR A 1 289 ? 5.389 7.359 9.357 1.00 91.75 289 TYR A N 1
ATOM 2170 C CA . TYR A 1 289 ? 4.212 6.683 8.817 1.00 91.75 289 TYR A CA 1
ATOM 2171 C C . TYR A 1 289 ? 4.568 5.630 7.746 1.00 91.75 289 TYR A C 1
ATOM 2173 O O . TYR A 1 289 ? 3.686 5.141 7.038 1.00 91.75 289 TYR A O 1
ATOM 2181 N N . TYR A 1 290 ? 5.859 5.291 7.606 1.00 90.69 290 TYR A N 1
ATOM 2182 C CA . TYR A 1 290 ? 6.352 4.187 6.772 1.00 90.69 290 TYR A CA 1
ATOM 2183 C C . TYR A 1 290 ? 6.647 3.002 7.670 1.00 90.69 290 TYR A C 1
ATOM 2185 O O . TYR A 1 290 ? 7.377 3.143 8.654 1.00 90.69 290 TYR A O 1
ATOM 2193 N N . GLY A 1 291 ? 6.121 1.832 7.331 1.00 83.69 291 GLY A N 1
ATOM 2194 C CA . GLY A 1 291 ? 6.355 0.673 8.167 1.00 83.69 291 GLY A CA 1
ATOM 2195 C C . GLY A 1 291 ? 5.599 -0.563 7.739 1.00 83.69 291 GLY A C 1
ATOM 2196 O O . GLY A 1 291 ? 5.345 -0.796 6.556 1.00 83.69 291 GLY A O 1
ATOM 2197 N N . PHE A 1 292 ? 5.256 -1.368 8.736 1.00 76.69 292 PHE A N 1
ATOM 2198 C CA . PHE A 1 292 ? 4.453 -2.563 8.555 1.00 76.69 292 PHE A CA 1
ATOM 2199 C C . PHE A 1 292 ? 3.607 -2.871 9.775 1.00 76.69 292 PHE A C 1
ATOM 2201 O O . PHE A 1 292 ? 3.902 -2.477 10.901 1.00 76.69 292 PHE A O 1
ATOM 2208 N N . ARG A 1 293 ? 2.527 -3.594 9.498 1.00 67.56 293 ARG A N 1
ATOM 2209 C CA . ARG A 1 293 ? 1.454 -3.890 10.448 1.00 67.56 293 ARG A CA 1
ATOM 2210 C C . ARG A 1 293 ? 1.308 -5.377 10.748 1.00 67.56 293 ARG A C 1
ATOM 2212 O O . ARG A 1 293 ? 0.590 -5.748 11.664 1.00 67.56 293 ARG A O 1
ATOM 2219 N N . LEU A 1 294 ? 2.005 -6.225 9.992 1.00 54.84 294 LEU A N 1
ATOM 2220 C CA . LEU A 1 294 ? 1.976 -7.668 10.181 1.00 54.84 294 LEU A CA 1
ATOM 2221 C C . LEU A 1 294 ? 2.924 -8.047 11.321 1.00 54.84 294 LEU A C 1
ATOM 2223 O O . LEU A 1 294 ? 4.118 -8.266 11.114 1.00 54.84 294 LEU A O 1
ATOM 2227 N N . CYS A 1 295 ? 2.379 -8.106 12.531 1.00 39.16 295 CYS A N 1
ATOM 2228 C CA . CYS A 1 295 ? 2.981 -8.838 13.633 1.00 39.16 295 CYS A CA 1
ATOM 2229 C C . CYS A 1 295 ? 2.472 -10.281 13.566 1.00 39.16 295 CYS A C 1
ATOM 2231 O O . CYS A 1 295 ? 1.281 -10.535 13.718 1.00 39.16 295 CYS A O 1
ATOM 2233 N N . ARG A 1 296 ? 3.385 -11.216 13.306 1.00 36.59 296 ARG A N 1
ATOM 2234 C CA . ARG A 1 296 ? 3.185 -12.639 13.584 1.00 36.59 296 ARG A CA 1
ATOM 2235 C C . ARG A 1 296 ? 3.792 -12.930 14.957 1.00 36.59 296 ARG A C 1
ATOM 2237 O O . ARG A 1 296 ? 4.874 -12.413 15.243 1.00 36.59 296 ARG A O 1
ATOM 2244 N N . PHE A 1 297 ? 3.099 -13.736 15.755 1.00 33.53 297 PHE A N 1
ATOM 2245 C CA . PHE A 1 297 ? 3.617 -14.335 16.985 1.00 33.53 297 PHE A CA 1
ATOM 2246 C C . PHE A 1 297 ? 4.374 -15.630 16.651 1.00 33.53 297 PHE A C 1
ATOM 2248 O O . PHE A 1 297 ? 3.890 -16.392 15.779 1.00 33.53 297 PHE A O 1
#

Radius of gyration: 18.71 Å; Cα contacts (8 Å, |Δi|>4): 730; chains: 1; bounding box: 54×41×52 Å

Nearest PDB structures (foldseek):
  5vf4-assembly4_D  TM=4.426E-01  e=1.234E+00  Thermus aquaticus Y51MC23
  5vf4-assembly3_C  TM=5.100E-01  e=1.669E+00  Thermus aquaticus Y51MC23
  2iou-assembly1_D  TM=8.264E-01  e=7.130E+00  Rauchvirus BPP1
  4hsr-assembly1_B  TM=6.820E-01  e=6.711E+00  Pseudomonas

Sequence (297 aa):
AVLTVDLATDVRAMPSCGSGASDAATDGTYNSQLGMARTSVAKSTVRTACKNGSHHGSFRAYNEIAWLQRCEYASLHSQDTYTETLTGDGFKQGGLGSGPTVVSGDWSAWAAYKPFIPSGISATLGNNTGKVNYTIKNFNGVDKVVAVTSYRGFENPFEYLYLLADDVLIHHSPDTELNKSIAYLCEDPLKFTSHSDSAVNVPDGYVSIANLPRATGYILQLTHSDKGYSFPQSIGGAANIGACDQFYHPGLTSSGWFGALLAGSAYIGAYAGFGFLYTYPRSSYAYAYYGFRLCRF

Secondary structure (DSSP, 8-state):
--------S-GGG-TTS--TT--GGGTTSTT--TTBPEES--TTTGGGG--TT----HHHHHHHHHHHHHHHHT-S-TTSPB--SPPTTS---B-S---S---HHHHHHHHTT---SBTTGGGGGTTS-EEEEEEEEEETTEEEEEEEEEETTEE--SSBSEEEEEEEEEEE--TTTT--EEEEEE--GGG-----TT-SSPPTTEEEEEEEPSS-EEEEEEEE-TTS-EEEEEE--BTTBTT-SEEE---TT--EEEEEEEE-BTTTGGG-EEEEEE----TT---TTEEE-----

Solvent-accessible surface area (backbone atoms only — not comparable to full-atom values): 15923 Å² total; per-residue (Å²): 132,83,84,80,78,84,79,84,84,75,88,90,78,60,100,70,44,39,42,13,64,63,49,77,91,30,62,93,47,83,74,30,22,70,29,10,39,37,21,47,41,19,65,65,54,46,66,77,74,43,58,96,87,51,70,55,53,40,50,67,59,48,48,52,53,34,49,53,51,27,64,58,31,72,38,54,33,47,53,32,60,58,49,88,70,55,47,100,89,66,42,55,45,52,28,64,22,71,34,43,56,49,60,57,68,43,41,40,73,54,53,62,41,38,59,79,61,54,65,67,72,50,54,87,51,44,68,44,64,51,74,36,82,43,75,35,57,52,49,67,82,37,73,39,79,33,38,40,26,22,55,61,53,42,65,48,71,24,15,48,47,25,32,52,19,51,25,35,41,32,40,35,34,20,72,92,67,75,58,42,30,37,35,24,41,36,86,53,73,90,46,59,67,63,69,58,45,80,52,90,69,79,59,71,66,46,40,84,54,46,69,41,53,78,61,63,40,24,18,34,39,71,40,66,28,100,86,66,53,71,42,56,51,38,69,75,31,33,66,82,32,55,38,11,9,26,34,41,48,71,50,62,79,38,68,31,44,21,29,37,33,28,17,24,37,19,61,56,48,64,41,24,20,71,65,16,37,35,46,59,46,46,36,77,52,53,44,37,45,25,24,51,73,87,79,80,134

Mean predicted aligned error: 5.88 Å

Foldseek 3Di:
DDPPPPADDDPPDDQALEQQCPDPVCVPHLQGSGLFFHALDFLQCQQVVDDPPDFQQVQVVLQVLLVVQCVQAVALLQQFDADPDADPVRGGYTHQHWFFADAPVLCCVVPNLIAQDGFCQCSVCTQDWHWDWDWRCCSVHHIDITIWTAHRNRTLSAQAFWRWRLQKKWFADAPVPPQWIWIWGAPDRVQRHQDPQPDPDDGPRTDTFDIADQDKADAQEWDAGPVRGTARDDHDADCRHHSNAIEAHQHRHDGGMFTWIARYHSHPISNGDSRYIYGNHRSPDGHSRHGDRDDDD